Protein AF-A0A7D9ECW0-F1 (afdb_monomer)

Secondary structure (DSSP, 8-state):
----------------------------SS---------SS-HHHHHHHHHHHHHHHHHHHHHHHHHHHHHHHHHHHHHHHHHHHHHHHTSSPPHHHHHHHHHHHHHHHHHHHHHHHHHHHHHHHHHHHHHHHHHHHHHHHHHHHHHHHHHHHHHHHHTTS--TTTHHHHHHHHHH------EEE-TT--EEE--S------TTSPPTTHHHHS--------TTSSSS---------------------------------------------

Organism: Paramuricea clavata (NCBI:txid317549)

Sequence (273 aa):
MATRMCLKRAKLFSNFPLNSVARTFCIAAAEVEKHSQDTGQGKKKKEKDVDKVLAYEQYRENVQNTREIFRAEHEKKQAKERRRVEELNRGSFSPVEQHKKAVEDIRKYNENKEIDRKSKLEERRKRMAIQLEKQKAENDAKQRERNRELVLKVIEESKSFVTMENLEEKIQEVLKTETNYNFALTADRRKIMSREPPTNLGTQGPGPAAYQGAGLKFTTRTKQDSWKMRPEVEDEINEADTNEVVTNKADISESSGSDSESSDDDVEKNSKR

InterPro domains:
  IPR026140 Small ribosomal subunit protein mS26 [PF14943] (55-186)
  IPR026140 Small ribosomal subunit protein mS26 [PTHR21035] (54-197)

Solvent-accessible surface area (backbone atoms only — not comparable to full-atom values): 18256 Å² total; per-residue (Å²): 140,78,90,80,92,86,82,93,84,88,86,84,87,82,86,81,84,89,79,82,85,85,74,86,87,88,83,80,92,69,88,83,93,82,80,85,87,86,87,86,82,63,75,77,60,56,54,63,51,51,55,51,50,53,53,49,51,54,50,51,51,53,54,49,52,52,50,50,52,55,50,53,51,51,51,52,51,51,53,52,50,51,50,52,52,49,60,62,50,73,78,49,72,55,73,68,56,54,49,51,52,51,52,52,52,54,48,52,52,50,54,52,51,50,52,54,50,51,53,54,50,52,52,50,50,52,53,51,51,55,51,50,51,51,52,48,55,51,51,54,50,54,48,52,49,53,50,50,52,52,51,51,51,50,55,60,55,55,72,73,56,85,45,89,88,51,40,69,62,51,53,55,49,54,76,74,47,88,84,76,85,63,64,47,68,47,98,85,69,48,80,46,69,65,87,60,76,85,69,74,62,54,103,84,49,80,54,83,70,54,57,68,72,62,65,77,74,70,71,77,78,54,85,81,62,81,76,76,72,70,75,78,78,74,80,77,73,76,90,73,88,78,79,90,72,86,74,80,85,68,90,75,78,88,72,93,72,87,82,81,77,87,78,91,86,86,80,89,83,81,93,82,133

Mean predicted aligned error: 21.07 Å

pLDDT: mean 73.07, std 22.45, range [38.47, 98.25]

Foldseek 3Di:
DDDDDDDDDDPPDPDDPPDPPPDDDPPDPDDDPDDDDDDDDCPVVVVVVVVVVVVVVVVVVVVVVVVVVVVVVVVVVVVVVVVVVVVVVVPDDDPVVVVVVVVVVVVVVVVVVVVVVVVVVVVVVVVVVVVVVVVVVVVVVVVVVVVVVVVVVVVVVVVVDDDPVCPVVVVVVPVVDPDDPDWDADPVRDTHGDPDDPPPPPPPDDPPVVVVVVDPPPVPPPPVPPPPDPPPPPPPPPDDDDDDPPPPPDDDDDDDDDDDDDDDDDDDDDDDD

Structure (mmCIF, N/CA/C/O backbone):
data_AF-A0A7D9ECW0-F1
#
_entry.id   AF-A0A7D9ECW0-F1
#
loop_
_atom_site.group_PDB
_atom_site.id
_atom_site.type_symbol
_atom_site.label_atom_id
_atom_site.label_alt_id
_atom_site.label_comp_id
_atom_site.label_asym_id
_atom_site.label_entity_id
_atom_site.label_seq_id
_atom_site.pdbx_PDB_ins_code
_atom_site.Cartn_x
_atom_site.Cartn_y
_atom_site.Cartn_z
_atom_site.occupancy
_atom_site.B_iso_or_equiv
_atom_site.auth_seq_id
_atom_site.auth_comp_id
_atom_site.auth_asym_id
_atom_site.auth_atom_id
_atom_site.pdbx_PDB_model_num
ATOM 1 N N . MET A 1 1 ? 9.605 -28.192 -21.595 1.00 39.12 1 MET A N 1
ATOM 2 C CA . MET A 1 1 ? 8.317 -27.871 -22.254 1.00 39.12 1 MET A CA 1
ATOM 3 C C . MET A 1 1 ? 8.372 -26.407 -22.659 1.00 39.12 1 MET A C 1
ATOM 5 O O . MET A 1 1 ? 8.765 -25.620 -21.824 1.00 39.12 1 MET A O 1
ATOM 9 N N . ALA A 1 2 ? 8.059 -25.929 -23.849 1.00 38.47 2 ALA A N 1
ATOM 10 C CA . ALA A 1 2 ? 7.698 -26.509 -25.125 1.00 38.47 2 ALA A CA 1
ATOM 11 C C . ALA A 1 2 ? 7.798 -25.335 -26.127 1.00 38.47 2 ALA A C 1
ATOM 13 O O . ALA A 1 2 ? 7.345 -24.245 -25.798 1.00 38.47 2 ALA A O 1
ATOM 14 N N . THR A 1 3 ? 8.303 -25.594 -27.344 1.00 42.97 3 THR A N 1
ATOM 15 C CA . THR A 1 3 ? 7.981 -24.877 -28.610 1.00 42.97 3 THR A CA 1
ATOM 16 C C . THR A 1 3 ? 8.423 -23.403 -28.766 1.00 42.97 3 THR A C 1
ATOM 18 O O . THR A 1 3 ? 8.430 -22.653 -27.812 1.00 42.97 3 THR A O 1
ATOM 21 N N . ARG A 1 4 ? 8.768 -22.843 -29.936 1.00 45.03 4 ARG A N 1
ATOM 22 C CA . ARG A 1 4 ? 8.880 -23.249 -31.356 1.00 45.03 4 ARG A CA 1
ATOM 23 C C . ARG A 1 4 ? 9.581 -22.062 -32.063 1.00 45.03 4 ARG A C 1
ATOM 25 O O . ARG A 1 4 ? 9.280 -20.918 -31.768 1.00 45.03 4 ARG A O 1
ATOM 32 N N . MET A 1 5 ? 10.614 -22.296 -32.873 1.00 49.00 5 MET A N 1
ATOM 33 C CA . MET A 1 5 ? 10.557 -22.218 -34.348 1.00 49.00 5 MET A CA 1
ATOM 34 C C . MET A 1 5 ? 10.079 -20.872 -34.925 1.00 49.00 5 MET A C 1
ATOM 36 O O . MET A 1 5 ? 8.879 -20.677 -35.036 1.00 49.00 5 MET A O 1
ATOM 40 N N . CYS A 1 6 ? 11.022 -20.029 -35.368 1.00 49.88 6 CYS A N 1
ATOM 41 C CA . CYS A 1 6 ? 10.945 -19.000 -36.432 1.00 49.88 6 CYS A CA 1
ATOM 42 C C . CYS A 1 6 ? 12.330 -18.304 -36.446 1.00 49.88 6 CYS A C 1
ATOM 44 O O . CYS A 1 6 ? 12.794 -17.913 -35.389 1.00 49.88 6 CYS A O 1
ATOM 46 N N . LEU A 1 7 ? 13.129 -18.132 -37.498 1.00 49.00 7 LEU A N 1
ATOM 47 C CA . LEU A 1 7 ? 13.008 -18.316 -38.933 1.00 49.00 7 LEU A CA 1
ATOM 48 C C . LEU A 1 7 ? 14.368 -18.789 -39.482 1.00 49.00 7 LEU A C 1
ATOM 50 O O . LEU A 1 7 ? 15.398 -18.150 -39.283 1.00 49.00 7 LEU A O 1
ATOM 54 N N . LYS A 1 8 ? 14.353 -19.881 -40.249 1.00 48.19 8 LYS A N 1
ATOM 55 C CA . LYS A 1 8 ? 15.397 -20.222 -41.221 1.00 48.19 8 LYS A CA 1
ATOM 56 C C . LYS A 1 8 ? 14.993 -19.600 -42.560 1.00 48.19 8 LYS A C 1
ATOM 58 O O . LYS A 1 8 ? 14.068 -20.116 -43.179 1.00 48.19 8 LYS A O 1
ATOM 63 N N . ARG A 1 9 ? 15.663 -18.539 -43.028 1.00 47.75 9 ARG A N 1
ATOM 64 C CA . ARG A 1 9 ? 15.652 -18.144 -44.456 1.00 47.75 9 ARG A CA 1
ATOM 65 C C . ARG A 1 9 ? 16.726 -17.097 -44.781 1.00 47.75 9 ARG A C 1
ATOM 67 O O . ARG A 1 9 ? 16.442 -15.921 -44.922 1.00 47.75 9 ARG A O 1
ATOM 74 N N . ALA A 1 10 ? 17.967 -17.556 -44.919 1.00 47.22 10 ALA A N 1
ATOM 75 C CA . ALA A 1 10 ? 19.011 -16.873 -45.694 1.00 47.22 10 ALA A CA 1
ATOM 76 C C . ALA A 1 10 ? 20.126 -17.878 -46.042 1.00 47.22 10 ALA A C 1
ATOM 78 O O . ALA A 1 10 ? 21.267 -17.763 -45.613 1.00 47.22 10 ALA A O 1
ATOM 79 N N . LYS A 1 11 ? 19.763 -18.941 -46.766 1.00 53.84 11 LYS A N 1
ATOM 80 C CA . LYS A 1 11 ? 20.697 -19.890 -47.396 1.00 53.84 11 LYS A CA 1
ATOM 81 C C . LYS A 1 11 ? 20.189 -20.202 -48.799 1.00 53.84 11 LYS A C 1
ATOM 83 O O . LYS A 1 11 ? 19.691 -21.290 -49.038 1.00 53.84 11 LYS A O 1
ATOM 88 N N . LEU A 1 12 ? 20.241 -19.218 -49.692 1.00 53.31 12 LEU A N 1
ATOM 89 C CA . LEU A 1 12 ? 19.996 -19.407 -51.126 1.00 53.31 12 LEU A CA 1
ATOM 90 C C . LEU A 1 12 ? 20.772 -18.359 -51.942 1.00 53.31 12 LEU A C 1
ATOM 92 O O . LEU A 1 12 ? 20.157 -17.620 -52.684 1.00 53.31 12 LEU A O 1
ATOM 96 N N . PHE A 1 13 ? 22.098 -18.267 -51.784 1.00 49.03 13 PHE A N 1
ATOM 97 C CA . PHE A 1 13 ? 23.003 -17.674 -52.796 1.00 49.03 13 PHE A CA 1
ATOM 98 C C . PHE A 1 13 ? 24.434 -18.237 -52.677 1.00 49.03 13 PHE A C 1
ATOM 100 O O . PHE A 1 13 ? 25.426 -17.540 -52.853 1.00 49.03 13 PHE A O 1
ATOM 107 N N . SER A 1 14 ? 24.554 -19.530 -52.375 1.00 54.56 14 SER A N 1
ATOM 108 C CA . SER A 1 14 ? 25.784 -20.293 -52.597 1.00 54.56 14 SER A CA 1
ATOM 109 C C . SER A 1 14 ? 25.491 -21.299 -53.704 1.00 54.56 14 SER A C 1
ATOM 111 O O . SER A 1 14 ? 24.547 -22.072 -53.547 1.00 54.56 14 SER A O 1
ATOM 113 N N . ASN A 1 15 ? 26.299 -21.274 -54.770 1.00 54.16 15 ASN A N 1
ATOM 114 C CA . ASN A 1 15 ? 26.346 -22.200 -55.920 1.00 54.16 15 ASN A CA 1
ATOM 115 C C . ASN A 1 15 ? 25.913 -21.606 -57.273 1.00 54.16 15 ASN A C 1
ATOM 117 O O . ASN A 1 15 ? 25.122 -22.204 -57.995 1.00 54.16 15 ASN A O 1
ATOM 121 N N . PHE A 1 16 ? 26.515 -20.481 -57.668 1.00 46.97 16 PHE A N 1
ATOM 122 C CA . PHE A 1 16 ? 26.760 -20.206 -59.089 1.00 46.97 16 PHE A CA 1
ATOM 123 C C . PHE A 1 16 ? 28.255 -20.397 -59.385 1.00 46.97 16 PHE A C 1
ATOM 125 O O . PHE A 1 16 ? 29.044 -19.496 -59.104 1.00 46.97 16 PHE A O 1
ATOM 132 N N . PRO A 1 17 ? 28.685 -21.543 -59.942 1.00 55.00 17 PRO A N 1
ATOM 133 C CA . PRO A 1 17 ? 29.993 -21.641 -60.572 1.00 55.00 17 PRO A CA 1
ATOM 134 C C . PRO A 1 17 ? 29.929 -20.991 -61.964 1.00 55.00 17 PRO A C 1
ATOM 136 O O . PRO A 1 17 ? 29.677 -21.647 -62.972 1.00 55.00 17 PRO A O 1
ATOM 139 N N . LEU A 1 18 ? 30.161 -19.679 -62.030 1.00 53.41 18 LEU A N 1
ATOM 140 C CA . LEU A 1 18 ? 30.568 -19.019 -63.271 1.00 53.41 18 LEU A CA 1
ATOM 141 C C . LEU A 1 18 ? 32.071 -19.241 -63.443 1.00 53.41 18 LEU A C 1
ATOM 143 O O . LEU A 1 18 ? 32.864 -18.475 -62.909 1.00 53.41 18 LEU A O 1
ATOM 147 N N . ASN A 1 19 ? 32.441 -20.341 -64.102 1.00 52.53 19 ASN A N 1
ATOM 148 C CA . ASN A 1 19 ? 33.629 -20.470 -64.960 1.00 52.53 19 ASN A CA 1
ATOM 149 C C . ASN A 1 19 ? 33.709 -21.898 -65.526 1.00 52.53 19 ASN A C 1
ATOM 151 O O . ASN A 1 19 ? 34.632 -22.657 -65.254 1.00 52.53 19 ASN A O 1
ATOM 155 N N . SER A 1 20 ? 32.727 -22.262 -66.353 1.00 47.62 20 SER A N 1
ATOM 156 C CA . SER A 1 20 ? 32.889 -23.317 -67.358 1.00 47.62 20 SER A CA 1
ATOM 157 C C . SER A 1 20 ? 32.704 -22.702 -68.746 1.00 47.62 20 SER A C 1
ATOM 159 O O . SER A 1 20 ? 31.762 -23.015 -69.473 1.00 47.62 20 SER A O 1
ATOM 161 N N . VAL A 1 21 ? 33.600 -21.785 -69.114 1.00 51.31 21 VAL A N 1
ATOM 162 C CA . VAL A 1 21 ? 33.817 -21.423 -70.520 1.00 51.31 21 VAL A CA 1
ATOM 163 C C . VAL A 1 21 ? 35.031 -22.209 -71.003 1.00 51.31 21 VAL A C 1
ATOM 165 O O . VAL A 1 21 ? 36.115 -21.680 -71.199 1.00 51.31 21 VAL A O 1
ATOM 168 N N . ALA A 1 22 ? 34.836 -23.514 -71.159 1.00 51.34 22 ALA A N 1
ATOM 169 C CA . ALA A 1 22 ? 35.608 -24.328 -72.086 1.00 51.34 22 ALA A CA 1
ATOM 170 C C . ALA A 1 22 ? 34.632 -24.744 -73.189 1.00 51.34 22 ALA A C 1
ATOM 172 O O . ALA A 1 22 ? 34.145 -25.871 -73.243 1.00 51.34 22 ALA A O 1
ATOM 173 N N . ARG A 1 23 ? 34.246 -23.771 -74.017 1.00 46.44 23 ARG A N 1
ATOM 174 C CA . ARG A 1 23 ? 33.511 -24.012 -75.254 1.00 46.44 23 ARG A CA 1
ATOM 175 C C . ARG A 1 23 ? 34.303 -23.397 -76.396 1.00 46.44 23 ARG A C 1
ATOM 177 O O . ARG A 1 23 ? 34.452 -22.185 -76.483 1.00 46.44 23 ARG A O 1
ATOM 184 N N . THR A 1 24 ? 34.775 -24.312 -77.239 1.00 48.25 24 THR A N 1
ATOM 185 C CA . THR A 1 24 ? 34.913 -24.165 -78.689 1.00 48.25 24 THR A CA 1
ATOM 186 C C . THR A 1 24 ? 35.940 -23.155 -79.188 1.00 48.25 24 THR A C 1
ATOM 188 O O . THR A 1 24 ? 35.569 -22.063 -79.585 1.00 48.25 24 THR A O 1
ATOM 191 N N . PHE A 1 25 ? 37.197 -23.594 -79.296 1.00 39.78 25 PHE A N 1
ATOM 192 C CA . PHE A 1 25 ? 38.063 -23.289 -80.447 1.00 39.78 25 PHE A CA 1
ATOM 193 C C . PHE A 1 25 ? 39.019 -24.476 -80.688 1.00 39.78 25 PHE A C 1
ATOM 195 O O . PHE A 1 25 ? 40.210 -24.414 -80.416 1.00 39.78 25 PHE A O 1
ATOM 202 N N . CYS A 1 26 ? 38.464 -25.591 -81.174 1.00 42.06 26 CYS A N 1
ATOM 203 C CA . CYS A 1 26 ? 39.214 -26.704 -81.782 1.00 42.06 26 CYS A CA 1
ATOM 204 C C . CYS A 1 26 ? 38.784 -26.917 -83.244 1.00 42.06 26 CYS A C 1
ATOM 206 O O . CYS A 1 26 ? 38.706 -28.043 -83.719 1.00 42.06 26 CYS A O 1
ATOM 208 N N . ILE A 1 27 ? 38.488 -25.836 -83.967 1.00 42.66 27 ILE A N 1
ATOM 209 C CA . ILE A 1 27 ? 38.231 -25.888 -85.409 1.00 42.66 27 ILE A CA 1
ATOM 210 C C . ILE A 1 27 ? 39.233 -24.953 -86.077 1.00 42.66 27 ILE A C 1
ATOM 212 O O . ILE A 1 27 ? 39.106 -23.741 -85.935 1.00 42.66 27 ILE A O 1
ATOM 216 N N . ALA A 1 28 ? 40.228 -25.567 -86.725 1.00 42.44 28 ALA A N 1
ATOM 217 C CA . ALA A 1 28 ? 41.069 -25.083 -87.834 1.00 42.44 28 ALA A CA 1
ATOM 218 C C . ALA A 1 28 ? 42.522 -25.585 -87.685 1.00 42.44 28 ALA A C 1
ATOM 220 O O . ALA A 1 28 ? 43.455 -24.809 -87.509 1.00 42.44 28 ALA A O 1
ATOM 221 N N . ALA A 1 29 ? 42.710 -26.908 -87.730 1.00 42.88 29 ALA A N 1
ATOM 222 C CA . ALA A 1 29 ? 44.010 -27.546 -87.986 1.00 42.88 29 ALA A CA 1
ATOM 223 C C . ALA A 1 29 ? 43.949 -28.486 -89.208 1.00 42.88 29 ALA A C 1
ATOM 225 O O . ALA A 1 29 ? 44.808 -29.340 -89.392 1.00 42.88 29 ALA A O 1
ATOM 226 N N . ALA A 1 30 ? 42.931 -28.341 -90.053 1.00 47.84 30 ALA A N 1
ATOM 227 C CA . ALA A 1 30 ? 42.786 -29.082 -91.296 1.00 47.84 30 ALA A CA 1
ATOM 228 C C . ALA A 1 30 ? 42.230 -28.118 -92.344 1.00 47.84 30 ALA A C 1
ATOM 230 O O . ALA A 1 30 ? 41.334 -27.347 -92.013 1.00 47.84 30 ALA A O 1
ATOM 231 N N . GLU A 1 31 ? 42.774 -28.187 -93.563 1.00 42.06 31 GLU A N 1
ATOM 232 C CA . GLU A 1 31 ? 42.658 -27.200 -94.653 1.00 42.06 31 GLU A CA 1
ATOM 233 C C . GLU A 1 31 ? 43.587 -26.000 -94.376 1.00 42.06 31 GLU A C 1
ATOM 235 O O . GLU A 1 31 ? 43.327 -25.173 -93.518 1.00 42.06 31 GLU A O 1
ATOM 240 N N . VAL A 1 32 ? 44.774 -25.874 -94.973 1.00 45.78 32 VAL A N 1
ATOM 241 C CA . VAL A 1 32 ? 45.008 -25.732 -96.413 1.00 45.78 32 VAL A CA 1
ATOM 242 C C . VAL A 1 32 ? 46.432 -26.216 -96.750 1.00 45.78 32 VAL A C 1
ATOM 244 O O . VAL A 1 32 ? 47.388 -25.446 -96.791 1.00 45.78 32 VAL A O 1
ATOM 247 N N . GLU A 1 33 ? 46.577 -27.509 -97.036 1.00 48.09 33 GLU A N 1
ATOM 248 C CA . GLU A 1 33 ? 47.542 -27.982 -98.031 1.00 48.09 33 GLU A CA 1
ATOM 249 C C . GLU A 1 33 ? 46.829 -27.921 -99.383 1.00 48.09 33 GLU A C 1
ATOM 251 O O . GLU A 1 33 ? 46.018 -28.795 -99.681 1.00 48.09 33 GLU A O 1
ATOM 256 N N . LYS A 1 34 ? 47.059 -26.848 -100.151 1.00 47.28 34 LYS 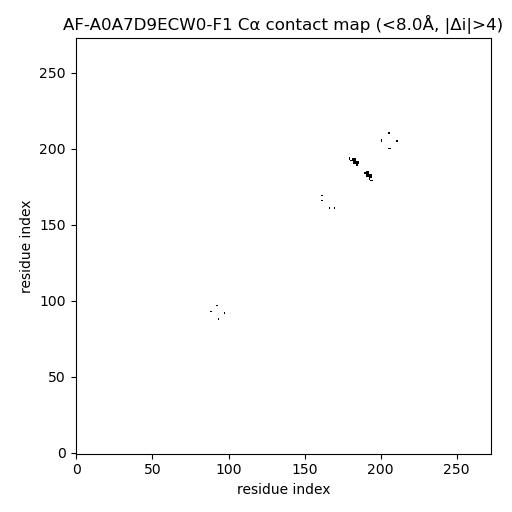A N 1
ATOM 257 C CA . LYS A 1 34 ? 46.931 -26.758 -101.622 1.00 47.28 34 LYS A CA 1
ATOM 258 C C . LYS A 1 34 ? 47.053 -25.297 -102.055 1.00 47.28 34 LYS A C 1
ATOM 260 O O . LYS A 1 34 ? 46.128 -24.516 -101.890 1.00 47.28 34 LYS A O 1
ATOM 265 N N . HIS A 1 35 ? 48.224 -24.968 -102.594 1.00 41.84 35 HIS A N 1
ATOM 266 C CA . HIS A 1 35 ? 48.454 -24.184 -103.815 1.00 41.84 35 HIS A CA 1
ATOM 267 C C . HIS A 1 35 ? 49.798 -23.464 -103.743 1.00 41.84 35 HIS A C 1
ATOM 269 O O . HIS A 1 35 ? 49.927 -22.292 -103.399 1.00 41.84 35 HIS A O 1
ATOM 275 N N . SER A 1 36 ? 50.822 -24.228 -104.116 1.00 46.12 36 SER A N 1
ATOM 276 C CA . SER A 1 36 ? 51.974 -23.705 -104.829 1.00 46.12 36 SER A CA 1
ATOM 277 C C . SER A 1 36 ? 51.528 -23.037 -106.132 1.00 46.12 36 SER A C 1
ATOM 279 O O . SER A 1 36 ? 50.636 -23.557 -106.801 1.00 46.12 36 SER A O 1
ATOM 281 N N . GLN A 1 37 ? 52.285 -22.010 -106.521 1.00 47.09 37 GLN A N 1
ATOM 282 C CA . GLN A 1 37 ? 52.290 -21.313 -107.813 1.00 47.09 37 GLN A CA 1
ATOM 283 C C . GLN A 1 37 ? 51.308 -20.143 -107.936 1.00 47.09 37 GLN A C 1
ATOM 285 O O . GLN A 1 37 ? 50.232 -20.275 -108.499 1.00 47.09 37 GLN A O 1
ATOM 290 N N . ASP A 1 38 ? 51.755 -18.963 -107.495 1.00 45.22 38 ASP A N 1
ATOM 291 C CA . ASP A 1 38 ? 51.612 -17.777 -108.343 1.00 45.22 38 ASP A CA 1
ATOM 292 C C . ASP A 1 38 ? 52.718 -16.750 -108.038 1.00 45.22 38 ASP A C 1
ATOM 294 O O . ASP A 1 38 ? 52.777 -16.106 -106.985 1.00 45.22 38 ASP A O 1
ATOM 298 N N . THR A 1 39 ? 53.679 -16.664 -108.950 1.00 47.22 39 THR A N 1
ATOM 299 C CA . THR A 1 39 ? 54.789 -15.713 -108.938 1.00 47.22 39 THR A CA 1
ATOM 300 C C . THR A 1 39 ? 54.385 -14.476 -109.730 1.00 47.22 39 THR A C 1
ATOM 302 O O . THR A 1 39 ? 54.100 -14.596 -110.915 1.00 47.22 39 THR A O 1
ATOM 305 N N . GLY A 1 40 ? 54.457 -13.275 -109.138 1.00 51.50 40 GLY A N 1
ATOM 306 C CA . GLY A 1 40 ? 54.640 -12.085 -109.981 1.00 51.50 40 GLY A CA 1
ATOM 307 C C . GLY A 1 40 ? 54.297 -10.700 -109.438 1.00 51.50 40 GLY A C 1
ATOM 308 O O . GLY A 1 40 ? 54.921 -9.751 -109.897 1.00 51.50 40 GLY A O 1
ATOM 309 N N . GLN A 1 41 ? 53.358 -10.516 -108.495 1.00 48.53 41 GLN A N 1
ATOM 310 C CA . GLN A 1 41 ? 52.872 -9.152 -108.159 1.00 48.53 41 GLN A CA 1
ATOM 311 C C . GLN A 1 41 ? 52.528 -8.895 -106.668 1.00 48.53 41 GLN A C 1
ATOM 313 O O . GLN A 1 41 ? 51.640 -8.110 -106.342 1.00 48.53 41 GLN A O 1
ATOM 318 N N . GLY A 1 42 ? 53.232 -9.530 -105.721 1.00 45.62 42 GLY A N 1
ATOM 319 C CA . GLY A 1 42 ? 52.881 -9.496 -104.284 1.00 45.62 42 GLY A CA 1
ATOM 320 C C . GLY A 1 42 ? 53.618 -8.490 -103.384 1.00 45.62 42 GLY A C 1
ATOM 321 O O . GLY A 1 42 ? 53.283 -8.387 -102.205 1.00 45.62 42 GLY A O 1
ATOM 322 N N . LYS A 1 43 ? 54.624 -7.753 -103.878 1.00 49.31 43 LYS A N 1
ATOM 323 C CA . LYS A 1 43 ? 55.501 -6.946 -102.999 1.00 49.31 43 LYS A CA 1
ATOM 324 C C . LYS A 1 43 ? 54.816 -5.700 -102.408 1.00 49.31 43 LYS A C 1
ATOM 326 O O . LYS A 1 43 ? 55.053 -5.393 -101.251 1.00 49.31 43 LYS A O 1
ATOM 331 N N . LYS A 1 44 ? 53.886 -5.056 -103.131 1.00 51.59 44 LYS A N 1
ATOM 332 C CA . LYS A 1 44 ? 53.176 -3.844 -102.656 1.00 51.59 44 LYS A CA 1
ATOM 333 C C . LYS A 1 44 ? 51.968 -4.107 -101.735 1.00 51.59 44 LYS A C 1
ATOM 335 O O . LYS A 1 44 ? 51.456 -3.166 -101.138 1.00 51.59 44 LYS A O 1
ATOM 340 N N . LYS A 1 45 ? 51.468 -5.351 -101.637 1.00 53.56 45 LYS A N 1
ATOM 341 C CA . LYS A 1 45 ? 50.351 -5.706 -100.730 1.00 53.56 45 LYS A CA 1
ATOM 342 C C . LYS A 1 45 ? 50.836 -6.062 -99.319 1.00 53.56 45 LYS A C 1
ATOM 344 O O . LYS A 1 45 ? 50.204 -5.642 -98.364 1.00 53.56 45 LYS A O 1
ATOM 349 N N . LYS A 1 46 ? 51.984 -6.740 -99.192 1.00 55.19 46 LYS A N 1
ATOM 350 C CA . LYS A 1 46 ? 52.558 -7.134 -97.891 1.00 55.19 46 LYS A CA 1
ATOM 351 C C . LYS A 1 46 ? 53.016 -5.940 -97.043 1.00 55.19 46 LYS A C 1
ATOM 353 O O . LYS A 1 46 ? 52.874 -5.982 -95.832 1.00 55.19 46 LYS A O 1
ATOM 358 N N . GLU A 1 47 ? 53.502 -4.869 -97.669 1.00 58.66 47 GLU A N 1
ATOM 359 C CA . GLU A 1 47 ? 53.936 -3.642 -96.978 1.00 58.66 47 GLU A CA 1
ATOM 360 C C . GLU A 1 47 ? 52.758 -2.911 -96.300 1.00 58.66 47 GLU A C 1
ATOM 362 O O . GLU A 1 47 ? 52.840 -2.561 -95.128 1.00 58.66 47 GLU A O 1
ATOM 367 N N . LYS A 1 48 ? 51.595 -2.831 -96.969 1.00 60.03 48 LYS A N 1
ATOM 368 C CA . LYS A 1 48 ? 50.362 -2.244 -96.401 1.00 60.03 48 LYS A CA 1
ATOM 369 C C . LYS A 1 48 ? 49.776 -3.028 -95.224 1.00 60.03 48 LYS A C 1
ATOM 371 O O . LYS A 1 48 ? 48.979 -2.476 -94.468 1.00 60.03 48 LYS A O 1
ATOM 376 N N . ASP A 1 49 ? 50.100 -4.312 -95.101 1.00 69.50 49 ASP A N 1
ATOM 377 C CA . ASP A 1 49 ? 49.657 -5.135 -93.976 1.00 69.50 49 ASP A CA 1
ATOM 378 C C . ASP A 1 49 ? 50.606 -4.997 -92.774 1.00 69.50 49 ASP A C 1
ATOM 380 O O . ASP A 1 49 ? 50.138 -5.034 -91.639 1.00 69.50 49 ASP A O 1
ATOM 384 N N . VAL A 1 50 ? 51.897 -4.723 -93.001 1.00 74.38 50 VAL A N 1
ATOM 385 C CA . VAL A 1 50 ? 52.862 -4.397 -91.934 1.00 74.38 50 VAL A CA 1
ATOM 386 C C . VAL A 1 50 ? 52.511 -3.065 -91.264 1.00 74.38 50 VAL A C 1
ATOM 388 O O . VAL A 1 50 ? 52.463 -3.002 -90.038 1.00 74.38 50 VAL A O 1
ATOM 391 N N . ASP A 1 51 ? 52.154 -2.037 -92.039 1.00 81.44 51 ASP A N 1
ATOM 392 C CA . ASP A 1 51 ? 51.739 -0.735 -91.490 1.00 81.44 51 ASP A CA 1
ATOM 393 C C . ASP A 1 51 ? 50.492 -0.840 -90.596 1.00 81.44 51 ASP A C 1
ATOM 395 O O . ASP A 1 51 ? 50.385 -0.168 -89.570 1.00 81.44 51 ASP A O 1
ATOM 399 N N . LYS A 1 52 ? 49.545 -1.720 -90.947 1.00 85.31 52 LYS A N 1
ATOM 400 C CA . LYS A 1 52 ? 48.349 -1.979 -90.128 1.00 85.31 52 LYS A CA 1
ATOM 401 C C . LYS A 1 52 ? 48.684 -2.701 -88.827 1.00 85.31 52 LYS A C 1
ATOM 403 O O . LYS A 1 52 ? 48.058 -2.412 -87.810 1.00 85.31 52 LYS A O 1
ATOM 408 N N . VAL A 1 53 ? 49.635 -3.635 -88.857 1.00 87.31 53 VAL A N 1
ATOM 409 C CA . VAL A 1 53 ? 50.099 -4.345 -87.656 1.00 87.31 53 VAL A CA 1
ATOM 410 C C . VAL A 1 53 ? 50.801 -3.369 -86.714 1.00 87.31 53 VAL A C 1
ATOM 412 O O . VAL A 1 53 ? 50.433 -3.309 -85.544 1.00 87.31 53 VAL A O 1
ATOM 415 N N . LEU A 1 54 ? 51.699 -2.526 -87.233 1.00 88.75 54 LEU A N 1
ATOM 416 C CA . LEU A 1 54 ? 52.370 -1.483 -86.449 1.00 88.75 54 LEU A CA 1
ATOM 417 C C . LEU A 1 54 ? 51.370 -0.481 -85.850 1.00 88.75 54 LEU A C 1
ATOM 419 O O . LEU A 1 54 ? 51.455 -0.148 -84.669 1.00 88.75 54 LEU A O 1
ATOM 423 N N . ALA A 1 55 ? 50.373 -0.041 -86.625 1.00 89.75 55 ALA A N 1
ATOM 424 C CA . ALA A 1 55 ? 49.314 0.834 -86.121 1.00 89.75 55 ALA A CA 1
ATOM 425 C C . ALA A 1 55 ? 48.469 0.163 -85.018 1.00 89.75 55 ALA A C 1
ATOM 427 O O . ALA A 1 55 ? 48.043 0.824 -84.068 1.00 89.75 55 ALA A O 1
ATOM 428 N N . TYR A 1 56 ? 48.234 -1.149 -85.114 1.00 93.19 56 TYR A N 1
ATOM 429 C CA . TYR A 1 56 ? 47.507 -1.909 -84.097 1.00 93.19 56 TYR A CA 1
ATOM 430 C C . TYR A 1 56 ? 48.324 -2.101 -82.813 1.00 93.19 56 TYR A C 1
ATOM 432 O O . TYR A 1 56 ? 47.767 -2.010 -81.719 1.00 93.19 56 TYR A O 1
ATOM 440 N N . GLU A 1 57 ? 49.634 -2.325 -82.925 1.00 92.62 57 GLU A N 1
ATOM 441 C CA . GLU A 1 57 ? 50.547 -2.392 -81.779 1.00 92.62 57 GLU A CA 1
ATOM 442 C C . GLU A 1 57 ? 50.582 -1.058 -81.029 1.00 92.62 57 GLU A C 1
ATOM 444 O O . GLU A 1 57 ? 50.320 -1.032 -79.827 1.00 92.62 57 GLU A O 1
ATOM 449 N N . GLN A 1 58 ? 50.744 0.057 -81.747 1.00 93.81 58 GLN A N 1
ATOM 450 C CA . GLN A 1 58 ? 50.680 1.403 -81.166 1.00 93.81 58 GLN A CA 1
ATOM 451 C C . GLN A 1 58 ? 49.328 1.683 -80.498 1.00 93.81 58 GLN A C 1
ATOM 453 O O . GLN A 1 58 ? 49.261 2.228 -79.395 1.00 93.81 58 GLN A O 1
ATOM 458 N N . TYR A 1 59 ? 48.223 1.295 -81.140 1.00 95.19 59 TYR A N 1
ATOM 459 C CA . TYR A 1 59 ? 46.894 1.419 -80.546 1.00 95.19 59 TYR A CA 1
ATOM 460 C C . TYR A 1 59 ? 46.774 0.599 -79.255 1.00 95.19 59 TYR A C 1
ATOM 462 O O . TYR A 1 59 ? 46.276 1.099 -78.245 1.00 95.19 59 TYR A O 1
ATOM 470 N N . ARG A 1 60 ? 47.255 -0.648 -79.261 1.00 95.75 60 ARG A N 1
ATOM 471 C CA . ARG A 1 60 ? 47.227 -1.535 -78.096 1.00 95.75 60 ARG A CA 1
ATOM 472 C C . ARG A 1 60 ? 48.042 -0.968 -76.936 1.00 95.75 60 ARG A C 1
ATOM 474 O O . ARG A 1 60 ? 47.549 -0.990 -75.810 1.00 95.75 60 ARG A O 1
ATOM 481 N N . GLU A 1 61 ? 49.235 -0.448 -77.202 1.00 96.00 61 GLU A N 1
ATOM 482 C CA . GLU A 1 61 ? 50.073 0.220 -76.200 1.00 96.00 61 GLU A CA 1
ATOM 483 C C . GLU A 1 61 ? 49.361 1.442 -75.610 1.00 96.00 61 GLU A C 1
ATOM 485 O O . GLU A 1 61 ? 49.253 1.571 -74.393 1.00 96.00 61 GLU A O 1
ATOM 490 N N . ASN A 1 62 ? 48.753 2.286 -76.449 1.00 96.94 62 ASN A N 1
ATOM 491 C CA . ASN A 1 62 ? 47.980 3.443 -75.987 1.00 96.94 62 ASN A CA 1
ATOM 492 C C . ASN A 1 62 ? 46.777 3.041 -75.113 1.00 96.94 62 ASN A C 1
ATOM 494 O O . ASN A 1 62 ? 46.493 3.676 -74.092 1.00 96.94 62 ASN A O 1
ATOM 498 N N . VAL A 1 63 ? 46.073 1.962 -75.466 1.00 97.00 63 VAL A N 1
ATOM 499 C CA . VAL A 1 63 ? 44.969 1.420 -74.654 1.00 97.00 63 VAL A CA 1
ATOM 500 C C . VAL A 1 63 ? 45.476 0.842 -73.327 1.00 97.00 63 VAL A C 1
ATOM 502 O O . VAL A 1 63 ? 44.819 0.987 -72.295 1.00 97.00 63 VAL A O 1
ATOM 505 N N . GLN A 1 64 ? 46.647 0.204 -73.312 1.00 95.62 64 GLN A N 1
ATOM 506 C CA . GLN A 1 64 ? 47.262 -0.284 -72.076 1.00 95.62 64 GLN A CA 1
ATOM 507 C C . GLN A 1 64 ? 47.680 0.875 -71.165 1.00 95.62 64 GLN A C 1
ATOM 509 O O . GLN A 1 64 ? 47.283 0.890 -70.000 1.00 95.62 64 GLN A O 1
ATOM 514 N N . ASN A 1 65 ? 48.345 1.893 -71.712 1.00 97.12 65 ASN A N 1
ATOM 515 C CA . ASN A 1 65 ? 48.758 3.091 -70.980 1.00 97.12 65 ASN A CA 1
ATOM 516 C C . ASN A 1 65 ? 47.557 3.829 -70.371 1.00 97.12 65 ASN A C 1
ATOM 518 O O . ASN A 1 65 ? 47.551 4.166 -69.188 1.00 97.12 65 ASN A O 1
ATOM 522 N N . THR A 1 66 ? 46.488 4.033 -71.146 1.00 96.25 66 THR A N 1
ATOM 523 C CA . THR A 1 66 ? 45.257 4.658 -70.627 1.00 96.25 66 THR A CA 1
ATOM 524 C C . THR A 1 66 ? 44.607 3.819 -69.527 1.00 96.25 66 THR A C 1
ATOM 526 O O . THR A 1 66 ? 44.169 4.363 -68.513 1.00 96.25 66 THR A O 1
ATOM 529 N N . ARG A 1 67 ? 44.599 2.487 -69.655 1.00 96.50 67 ARG A N 1
ATOM 530 C CA . ARG A 1 67 ? 44.106 1.588 -68.602 1.00 96.50 67 ARG A CA 1
ATOM 531 C C . ARG A 1 67 ? 44.929 1.692 -67.318 1.00 96.50 67 ARG A C 1
ATOM 533 O O . ARG A 1 67 ? 44.352 1.636 -66.232 1.00 96.50 67 ARG A O 1
ATOM 540 N N . GLU A 1 68 ? 46.246 1.821 -67.421 1.00 96.81 68 GLU A N 1
ATOM 541 C CA . GLU A 1 68 ? 47.131 2.013 -66.268 1.00 96.81 68 GLU A CA 1
ATOM 542 C C . GLU A 1 68 ? 46.873 3.349 -65.570 1.00 96.81 68 GLU A C 1
ATOM 544 O O . GLU A 1 68 ? 46.764 3.376 -64.343 1.00 96.81 68 GLU A O 1
ATOM 549 N N . ILE A 1 69 ? 46.649 4.423 -66.335 1.00 97.56 69 ILE A N 1
ATOM 550 C CA . ILE A 1 69 ? 46.246 5.729 -65.794 1.00 97.56 69 ILE A CA 1
ATOM 551 C C . ILE A 1 69 ? 44.948 5.597 -64.985 1.00 97.56 69 ILE A C 1
ATOM 553 O O . ILE A 1 69 ? 44.915 5.985 -63.817 1.00 97.56 69 ILE A O 1
ATOM 557 N N . PHE A 1 70 ? 43.904 4.974 -65.542 1.00 97.94 70 PHE A N 1
ATOM 558 C CA . PHE A 1 70 ? 42.633 4.794 -64.828 1.00 97.94 70 PHE A CA 1
ATOM 559 C C . PHE A 1 70 ? 42.756 3.906 -63.583 1.00 97.94 70 PHE A C 1
ATOM 561 O O . PHE A 1 70 ? 42.097 4.160 -62.571 1.00 97.94 70 PHE A O 1
ATOM 568 N N . ARG A 1 71 ? 43.607 2.871 -63.620 1.00 97.31 71 ARG A N 1
ATOM 569 C CA . ARG A 1 71 ? 43.899 2.042 -62.437 1.00 97.31 71 ARG A CA 1
ATOM 570 C C . ARG A 1 71 ? 44.558 2.869 -61.337 1.00 97.31 71 ARG A C 1
ATOM 572 O O . ARG A 1 71 ? 44.083 2.845 -60.203 1.00 97.31 71 ARG A O 1
ATOM 579 N N . ALA A 1 72 ? 45.579 3.649 -61.683 1.00 96.44 72 ALA A N 1
ATOM 580 C CA . ALA A 1 72 ? 46.272 4.517 -60.738 1.00 96.44 72 ALA A CA 1
ATOM 581 C C . ALA A 1 72 ? 45.343 5.598 -60.157 1.00 96.44 72 ALA A C 1
ATOM 583 O O . ALA A 1 72 ? 45.412 5.909 -58.967 1.00 96.44 72 ALA A O 1
ATOM 584 N N . GLU A 1 73 ? 44.442 6.168 -60.960 1.00 96.56 73 GLU A N 1
ATOM 585 C CA . GLU A 1 73 ? 43.424 7.111 -60.482 1.00 96.56 73 GLU A CA 1
ATOM 586 C C . GLU A 1 73 ? 42.439 6.465 -59.504 1.00 96.56 73 GLU A C 1
ATOM 588 O O . GLU A 1 73 ? 42.134 7.043 -58.456 1.00 96.56 73 GLU A O 1
ATOM 593 N N . HIS A 1 74 ? 41.967 5.257 -59.811 1.00 96.44 74 HIS A N 1
ATOM 594 C CA . HIS A 1 74 ? 41.067 4.512 -58.940 1.00 96.44 74 HIS A CA 1
ATOM 595 C C . HIS A 1 74 ? 41.729 4.170 -57.597 1.00 96.44 74 HIS A C 1
ATOM 597 O O . HIS A 1 74 ? 41.131 4.384 -56.541 1.00 96.44 74 HIS A O 1
ATOM 603 N N . GLU A 1 75 ? 42.984 3.723 -57.613 1.00 96.12 75 GLU A N 1
ATOM 604 C CA . GLU A 1 75 ? 43.762 3.461 -56.398 1.00 96.12 75 GLU A CA 1
ATOM 605 C C . GLU A 1 75 ? 43.989 4.734 -55.579 1.00 96.12 75 GLU A C 1
ATOM 607 O O . GLU A 1 75 ? 43.761 4.739 -54.367 1.00 96.12 75 GLU A O 1
ATOM 612 N N . LYS A 1 76 ? 44.339 5.854 -56.227 1.00 95.94 76 LYS A N 1
ATOM 613 C CA . LYS A 1 76 ? 44.443 7.163 -55.561 1.00 95.94 76 LYS A CA 1
ATOM 614 C C . LYS A 1 76 ? 43.120 7.579 -54.922 1.00 95.94 76 LYS A C 1
ATOM 616 O O . LYS A 1 76 ? 43.126 8.118 -53.815 1.00 95.94 76 LYS A O 1
ATOM 621 N N . LYS A 1 77 ? 41.988 7.335 -55.587 1.00 95.31 77 LYS A N 1
ATOM 622 C CA . LYS A 1 77 ? 40.656 7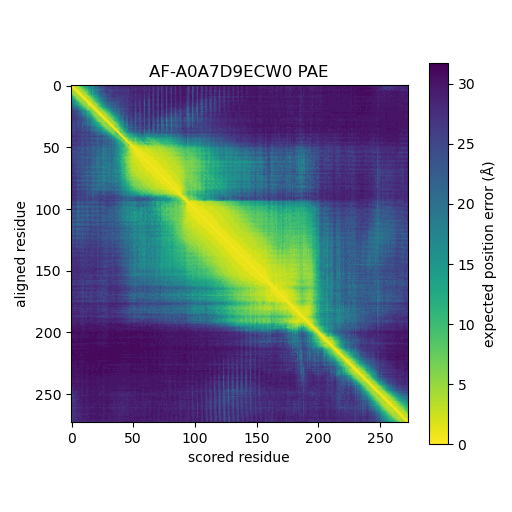.635 -55.046 1.00 95.31 77 LYS A CA 1
ATOM 623 C C . LYS A 1 77 ? 40.343 6.772 -53.823 1.00 95.31 77 LYS A C 1
ATOM 625 O O . LYS A 1 77 ? 39.907 7.313 -52.811 1.00 95.31 77 LYS A O 1
ATOM 630 N N . GLN A 1 78 ? 40.632 5.472 -53.869 1.00 93.69 78 GLN A N 1
ATOM 631 C CA . GLN A 1 78 ? 40.466 4.591 -52.710 1.00 93.69 78 GLN A CA 1
ATOM 632 C C . GLN A 1 78 ? 41.382 4.976 -51.545 1.00 93.69 78 GLN A C 1
ATOM 634 O O . GLN A 1 78 ? 40.941 4.984 -50.399 1.00 93.69 78 GLN A O 1
ATOM 639 N N . ALA A 1 79 ? 42.639 5.332 -51.818 1.00 93.25 79 ALA A N 1
ATOM 640 C CA . ALA A 1 79 ? 43.578 5.767 -50.789 1.00 93.25 79 ALA A CA 1
ATOM 641 C C . ALA A 1 79 ? 43.127 7.073 -50.115 1.00 93.25 79 ALA A C 1
ATOM 643 O O . ALA A 1 79 ? 43.218 7.193 -48.894 1.00 93.25 79 ALA A O 1
ATOM 644 N N . LYS A 1 80 ? 42.597 8.035 -50.886 1.00 92.56 80 LYS A N 1
ATOM 645 C CA . LYS A 1 80 ? 41.995 9.262 -50.337 1.00 92.56 80 LYS A CA 1
ATOM 646 C C . LYS A 1 80 ? 40.787 8.959 -49.453 1.00 92.56 80 LYS A C 1
ATOM 648 O O . LYS A 1 80 ? 40.687 9.524 -48.370 1.00 92.56 80 LYS A O 1
ATOM 653 N N . GLU A 1 81 ? 39.912 8.052 -49.882 1.00 89.56 81 GLU A N 1
ATOM 654 C CA . GLU A 1 81 ? 38.733 7.674 -49.097 1.00 89.56 81 GLU A CA 1
ATOM 655 C C . GLU A 1 81 ? 39.123 6.979 -47.786 1.00 89.56 81 GLU A C 1
ATOM 657 O O . GLU A 1 81 ? 38.609 7.324 -46.726 1.00 89.56 81 GLU A O 1
ATOM 662 N N . ARG A 1 82 ? 40.107 6.071 -47.825 1.00 88.19 82 ARG A N 1
ATOM 663 C CA . ARG A 1 82 ? 40.647 5.430 -46.615 1.00 88.19 82 ARG A CA 1
ATOM 664 C C . ARG A 1 82 ? 41.228 6.450 -45.639 1.00 88.19 82 ARG A C 1
ATOM 666 O O . ARG A 1 82 ? 40.886 6.405 -44.463 1.00 88.19 82 ARG A O 1
ATOM 673 N N . ARG A 1 83 ? 42.020 7.413 -46.124 1.00 86.69 83 ARG A N 1
ATOM 674 C CA . ARG A 1 83 ? 42.556 8.499 -45.283 1.00 86.69 83 ARG A CA 1
ATOM 675 C C . ARG A 1 83 ? 41.450 9.344 -44.658 1.00 86.69 83 ARG A C 1
ATOM 677 O O . ARG A 1 83 ? 41.530 9.646 -43.477 1.00 86.69 83 ARG A O 1
ATOM 684 N N . ARG A 1 84 ? 40.393 9.667 -45.410 1.00 85.38 84 ARG A N 1
ATOM 685 C CA . ARG A 1 84 ? 39.238 10.414 -44.889 1.00 85.38 84 ARG A CA 1
ATOM 686 C C . ARG A 1 84 ? 38.529 9.657 -43.763 1.00 85.38 84 ARG A C 1
ATOM 688 O O . ARG A 1 84 ? 38.170 10.257 -42.755 1.00 85.38 84 ARG A O 1
ATOM 695 N N . VAL A 1 85 ? 38.344 8.346 -43.919 1.00 83.75 85 VAL A N 1
ATOM 696 C CA . VAL A 1 85 ? 37.746 7.485 -42.885 1.00 83.75 85 VAL A CA 1
ATOM 697 C C . VAL A 1 85 ? 38.654 7.382 -41.656 1.00 83.75 85 VAL A C 1
ATOM 699 O O . VAL A 1 85 ? 38.175 7.474 -40.530 1.00 83.75 85 VAL A O 1
ATOM 702 N N . GLU A 1 86 ? 39.964 7.233 -41.849 1.00 82.62 86 GLU A N 1
ATOM 703 C CA . GLU A 1 86 ? 40.942 7.203 -40.756 1.00 82.62 86 GLU A CA 1
ATOM 704 C C . GLU A 1 86 ? 41.008 8.535 -39.998 1.00 82.62 86 GLU A C 1
ATOM 706 O O . GLU A 1 86 ? 41.059 8.529 -38.771 1.00 82.62 86 GLU A O 1
ATOM 711 N N . GLU A 1 87 ? 40.957 9.673 -40.696 1.00 81.75 87 GLU A N 1
ATOM 712 C CA . GLU A 1 87 ? 40.915 11.012 -40.093 1.00 81.75 87 GLU A CA 1
ATOM 713 C C . GLU A 1 87 ? 39.641 11.232 -39.271 1.00 81.75 87 GLU A C 1
ATOM 715 O O . GLU A 1 87 ? 39.724 11.741 -38.154 1.00 81.75 87 GLU A O 1
ATOM 720 N N . LEU A 1 88 ? 38.484 10.783 -39.770 1.00 75.12 88 LEU A N 1
ATOM 721 C CA . LEU A 1 88 ? 37.226 10.802 -39.015 1.00 75.12 88 LEU A CA 1
ATOM 722 C C . LEU A 1 88 ? 37.300 9.918 -37.760 1.00 75.12 88 LEU A C 1
ATOM 724 O O . LEU A 1 88 ? 36.808 10.307 -36.702 1.00 75.12 88 LEU A O 1
ATOM 728 N N . ASN A 1 89 ? 37.968 8.768 -37.855 1.00 73.06 89 ASN A N 1
ATOM 729 C CA . ASN A 1 89 ? 38.127 7.837 -36.739 1.00 73.06 89 ASN A CA 1
ATOM 730 C C . ASN A 1 89 ? 39.218 8.248 -35.734 1.00 73.06 89 ASN A C 1
ATOM 732 O O . ASN A 1 89 ? 39.256 7.710 -34.631 1.00 73.06 89 ASN A O 1
ATOM 736 N N . ARG A 1 90 ? 40.104 9.193 -36.076 1.00 72.56 90 ARG A N 1
ATOM 737 C CA . ARG A 1 90 ? 41.263 9.579 -35.245 1.00 72.56 90 ARG A CA 1
ATOM 738 C C . ARG A 1 90 ? 40.890 10.347 -33.972 1.00 72.56 90 ARG A C 1
ATOM 740 O O . ARG A 1 90 ? 41.721 10.455 -33.077 1.00 72.56 90 ARG A O 1
ATOM 747 N N . GLY A 1 91 ? 39.667 10.879 -33.894 1.00 66.69 91 GLY A N 1
ATOM 748 C CA . GLY A 1 91 ? 39.152 11.631 -32.739 1.00 66.69 91 GLY A CA 1
ATOM 749 C C . GLY A 1 91 ? 37.887 11.049 -32.101 1.00 66.69 91 GLY A C 1
ATOM 750 O O . GLY A 1 91 ? 37.465 11.521 -31.047 1.00 66.69 91 GLY A O 1
ATOM 751 N N . SER A 1 92 ? 37.271 10.033 -32.708 1.00 65.81 92 SER A N 1
ATOM 752 C CA . SER A 1 92 ? 36.125 9.338 -32.126 1.00 65.81 92 SER A CA 1
ATOM 753 C C . SER A 1 92 ? 36.613 8.157 -31.294 1.00 65.81 92 SER A C 1
ATOM 755 O O . SER A 1 92 ? 37.285 7.274 -31.826 1.00 65.81 92 SER A O 1
ATOM 757 N N . PHE A 1 93 ? 36.237 8.099 -30.013 1.00 65.06 93 PHE A N 1
ATOM 758 C CA . PHE A 1 93 ? 36.359 6.871 -29.222 1.00 65.06 93 PHE A CA 1
ATOM 759 C C . PHE A 1 93 ? 35.815 5.693 -30.026 1.00 65.06 93 PHE A C 1
ATOM 761 O O . PHE A 1 93 ? 34.759 5.831 -30.658 1.00 65.06 93 PHE A O 1
ATOM 768 N N . SER A 1 94 ? 36.505 4.551 -29.978 1.00 81.25 94 SER A N 1
ATOM 769 C CA . SER A 1 94 ? 36.003 3.329 -30.604 1.00 81.25 94 SER A CA 1
ATOM 770 C C . SER A 1 94 ? 34.553 3.113 -30.148 1.00 81.25 94 SER A C 1
ATOM 772 O O . SER A 1 94 ? 34.279 3.263 -28.953 1.00 81.25 94 SER A O 1
ATOM 774 N N . PRO A 1 95 ? 33.605 2.765 -31.038 1.00 82.81 95 PRO A N 1
ATOM 775 C CA . PRO A 1 95 ? 32.212 2.522 -30.652 1.00 82.81 95 PRO A CA 1
ATOM 776 C C . PRO A 1 95 ? 32.071 1.574 -29.447 1.00 82.81 95 PRO A C 1
ATOM 778 O O . PRO A 1 95 ? 31.155 1.702 -28.638 1.00 82.81 95 PRO A O 1
ATOM 781 N N . VAL A 1 96 ? 33.035 0.664 -29.282 1.00 86.00 96 VAL A N 1
ATOM 782 C CA . VAL A 1 96 ? 33.133 -0.261 -28.147 1.00 86.00 96 VAL A CA 1
ATOM 783 C C . VAL A 1 96 ? 33.442 0.456 -26.827 1.00 86.00 96 VAL A C 1
ATOM 785 O O . VAL A 1 96 ? 32.876 0.109 -25.796 1.00 86.00 96 VAL A O 1
ATOM 788 N N . GLU A 1 97 ? 34.327 1.449 -26.827 1.00 88.38 97 GLU A N 1
ATOM 789 C CA . GLU A 1 97 ? 34.699 2.211 -25.627 1.00 88.38 97 GLU A CA 1
ATOM 790 C C . GLU A 1 97 ? 33.568 3.133 -25.173 1.00 88.38 97 GLU A C 1
ATOM 792 O O . GLU A 1 97 ? 33.267 3.197 -23.982 1.00 88.38 97 GLU A O 1
ATOM 797 N N . GLN A 1 98 ? 32.885 3.779 -26.122 1.00 87.12 98 GLN A N 1
ATOM 798 C CA . GLN A 1 98 ? 31.694 4.582 -25.826 1.00 87.12 98 GLN A CA 1
ATOM 799 C C . GLN A 1 98 ? 30.596 3.720 -25.203 1.00 87.12 98 GLN A C 1
ATOM 801 O O . GLN A 1 98 ? 29.982 4.109 -24.210 1.00 87.12 98 GLN A O 1
ATOM 806 N N . HIS A 1 99 ? 30.392 2.517 -25.746 1.00 90.25 99 HIS A N 1
ATOM 807 C CA . HIS A 1 99 ? 29.436 1.566 -25.200 1.00 90.25 99 HIS A CA 1
ATOM 808 C C . HIS A 1 99 ? 29.812 1.117 -23.781 1.00 90.25 99 HIS A C 1
ATOM 810 O O . HIS A 1 99 ? 28.954 1.124 -22.902 1.00 90.25 99 HIS A O 1
ATOM 816 N N . LYS A 1 100 ? 31.088 0.796 -23.523 1.00 95.25 100 LYS A N 1
ATOM 817 C CA . LYS A 1 100 ? 31.567 0.437 -22.175 1.00 95.25 100 LYS A CA 1
ATOM 818 C C . LYS A 1 100 ? 31.297 1.546 -21.162 1.00 95.25 100 LYS A C 1
ATOM 820 O O . LYS A 1 100 ? 30.714 1.275 -20.117 1.00 95.25 100 LYS A O 1
ATOM 825 N N . LYS A 1 101 ? 31.642 2.790 -21.503 1.00 95.06 101 LYS A N 1
ATOM 826 C CA . LYS A 1 101 ? 31.389 3.947 -20.637 1.00 95.06 101 LYS A CA 1
ATOM 827 C C . LYS A 1 101 ? 29.895 4.128 -20.355 1.00 95.06 101 LYS A C 1
ATOM 829 O O . LYS A 1 101 ? 29.507 4.288 -19.205 1.00 95.06 101 LYS A O 1
ATOM 834 N N . ALA A 1 102 ? 29.050 4.016 -21.381 1.00 95.06 102 ALA A N 1
ATOM 835 C CA . ALA A 1 102 ? 27.601 4.101 -21.212 1.00 95.06 102 ALA A CA 1
ATOM 836 C C . ALA A 1 102 ? 27.055 3.000 -20.285 1.00 95.06 102 ALA A C 1
ATOM 838 O O . ALA A 1 102 ? 26.208 3.272 -19.438 1.00 95.06 102 ALA A O 1
ATOM 839 N N . VAL A 1 103 ? 27.554 1.765 -20.406 1.00 96.94 103 VAL A N 1
ATOM 840 C CA . VAL A 1 103 ? 27.168 0.651 -19.525 1.00 96.94 103 VAL A CA 1
ATOM 841 C C . VAL A 1 103 ? 27.592 0.911 -18.077 1.00 96.94 103 VAL A C 1
ATOM 843 O O . VAL A 1 103 ? 26.811 0.658 -17.160 1.00 96.94 103 VAL A O 1
ATOM 846 N N . GLU A 1 104 ? 28.795 1.439 -17.854 1.00 97.81 104 GLU A N 1
ATOM 847 C CA . GLU A 1 104 ? 29.275 1.804 -16.517 1.00 97.81 104 GLU A CA 1
ATOM 848 C C . GLU A 1 104 ? 28.440 2.923 -15.884 1.00 97.81 104 GLU A C 1
ATOM 850 O O . GLU A 1 104 ? 28.074 2.826 -14.711 1.00 97.81 104 GLU A O 1
ATOM 855 N N . ASP A 1 105 ? 28.089 3.950 -16.656 1.00 97.62 105 ASP A N 1
ATOM 856 C CA . ASP A 1 105 ? 27.256 5.059 -16.186 1.00 97.62 105 ASP A CA 1
ATOM 857 C C . ASP A 1 105 ? 25.839 4.577 -15.832 1.00 97.62 105 ASP A C 1
ATOM 859 O O . ASP A 1 105 ? 25.312 4.915 -14.769 1.00 97.62 105 ASP A O 1
ATOM 863 N N . ILE A 1 106 ? 25.248 3.707 -16.663 1.00 97.94 106 ILE A N 1
ATOM 864 C CA . ILE A 1 106 ? 23.956 3.058 -16.378 1.00 97.94 106 ILE A CA 1
ATOM 865 C C . ILE A 1 106 ? 24.041 2.233 -15.093 1.00 97.94 106 ILE A C 1
ATOM 867 O O . ILE A 1 106 ? 23.133 2.284 -14.260 1.00 97.94 106 ILE A O 1
ATOM 871 N N . ARG A 1 107 ? 25.127 1.477 -14.909 1.00 98.06 107 ARG A N 1
ATOM 872 C CA . ARG A 1 107 ? 25.325 0.652 -13.717 1.00 98.06 107 ARG A CA 1
ATOM 873 C C . ARG A 1 107 ? 25.384 1.508 -12.452 1.00 98.06 107 ARG A C 1
ATOM 875 O O . ARG A 1 107 ? 24.624 1.242 -11.526 1.00 98.06 107 ARG A O 1
ATOM 882 N N . LYS A 1 108 ? 26.208 2.559 -12.439 1.00 98.25 108 LYS A N 1
ATOM 883 C CA . LYS A 1 108 ? 26.320 3.489 -11.299 1.00 98.25 108 LYS A CA 1
ATOM 884 C C . LYS A 1 108 ? 24.993 4.180 -10.995 1.00 98.25 108 LYS A C 1
ATOM 886 O O . LYS A 1 108 ? 24.602 4.300 -9.837 1.00 98.25 108 LYS A O 1
ATOM 891 N N . TYR A 1 109 ? 24.271 4.605 -12.032 1.00 97.81 109 TYR A N 1
ATOM 892 C CA . TYR A 1 109 ? 22.945 5.196 -11.872 1.00 97.81 109 TYR A CA 1
ATOM 893 C C . TYR A 1 109 ? 21.958 4.219 -11.218 1.00 97.81 109 TYR A C 1
ATOM 895 O O . TYR A 1 109 ? 21.235 4.593 -10.294 1.00 97.81 109 TYR A O 1
ATOM 903 N N . ASN A 1 110 ? 21.950 2.959 -11.658 1.00 97.62 110 ASN A N 1
ATOM 904 C CA . ASN A 1 110 ? 21.093 1.927 -11.080 1.00 97.62 110 ASN A CA 1
ATOM 905 C C . ASN A 1 110 ? 21.471 1.613 -9.627 1.00 97.62 110 ASN A C 1
ATOM 907 O O . ASN A 1 110 ? 20.577 1.502 -8.793 1.00 97.62 110 ASN A O 1
ATOM 911 N N . GLU A 1 111 ? 22.764 1.526 -9.307 1.00 98.06 111 GLU A N 1
ATOM 912 C CA . GLU A 1 111 ? 23.252 1.320 -7.936 1.00 98.06 111 GLU A CA 1
ATOM 913 C C . GLU A 1 111 ? 22.777 2.446 -6.998 1.00 98.06 111 GLU A C 1
ATOM 915 O O . GLU A 1 111 ? 22.188 2.169 -5.952 1.00 98.06 111 GLU A O 1
ATOM 920 N N . ASN A 1 112 ? 22.910 3.711 -7.410 1.00 97.81 112 ASN A N 1
ATOM 921 C CA . ASN A 1 112 ? 22.407 4.854 -6.638 1.00 97.81 112 ASN A CA 1
ATOM 922 C C . ASN A 1 112 ? 20.882 4.808 -6.466 1.00 97.81 112 ASN A C 1
ATOM 924 O O . ASN A 1 112 ? 20.358 5.042 -5.377 1.00 97.81 112 ASN A O 1
ATOM 928 N N . LYS A 1 113 ? 20.154 4.440 -7.525 1.00 97.44 113 LYS A N 1
ATOM 929 C CA . LYS A 1 113 ? 18.693 4.316 -7.484 1.00 97.44 113 LYS A CA 1
ATOM 930 C C . LYS A 1 113 ? 18.224 3.203 -6.544 1.00 97.44 113 LYS A C 1
ATOM 932 O O . LYS A 1 113 ? 17.175 3.341 -5.918 1.00 97.44 113 LYS A O 1
ATOM 937 N N . GLU A 1 114 ? 18.975 2.110 -6.432 1.00 97.38 114 GLU A N 1
ATOM 938 C CA . GLU A 1 114 ? 18.707 1.045 -5.461 1.00 97.38 114 GLU A CA 1
ATOM 939 C C . GLU A 1 114 ? 18.931 1.513 -4.021 1.00 97.38 114 GLU A C 1
ATOM 941 O O . GLU A 1 114 ? 18.108 1.228 -3.150 1.00 97.38 114 GLU A O 1
ATOM 946 N N . ILE A 1 115 ? 19.994 2.280 -3.770 1.00 97.94 115 ILE A N 1
ATOM 947 C CA . ILE A 1 115 ? 20.247 2.880 -2.453 1.00 97.94 115 ILE A CA 1
ATOM 948 C C . ILE A 1 115 ? 19.087 3.808 -2.062 1.00 97.94 115 ILE A C 1
ATOM 950 O O . ILE A 1 115 ? 18.542 3.680 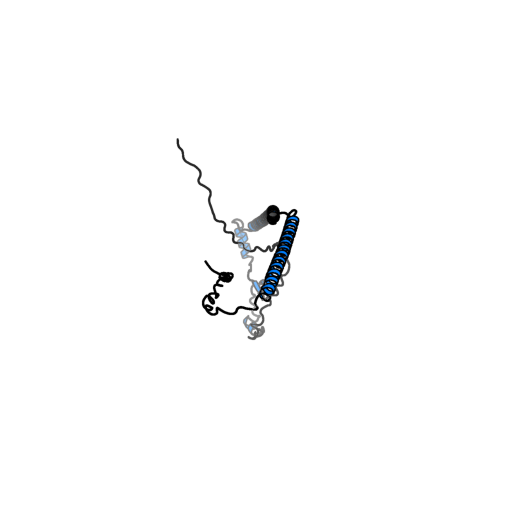-0.964 1.00 97.94 115 ILE A O 1
ATOM 954 N N . ASP A 1 116 ? 18.631 4.660 -2.982 1.00 97.25 116 ASP A N 1
ATOM 955 C CA . ASP A 1 116 ? 17.486 5.554 -2.765 1.00 97.25 116 ASP A CA 1
ATOM 956 C C . ASP A 1 116 ? 16.172 4.801 -2.516 1.00 97.25 116 ASP A C 1
ATOM 958 O O . ASP A 1 116 ? 15.326 5.233 -1.730 1.00 97.25 116 ASP A O 1
ATOM 962 N N . ARG A 1 117 ? 15.958 3.670 -3.198 1.00 97.44 117 ARG A N 1
ATOM 963 C CA . ARG A 1 117 ? 14.780 2.819 -2.970 1.00 97.44 117 ARG A CA 1
ATOM 964 C C . ARG A 1 117 ? 14.814 2.204 -1.578 1.00 97.44 117 ARG A C 1
ATOM 966 O O . ARG A 1 117 ? 13.796 2.232 -0.887 1.00 97.44 117 ARG A O 1
ATOM 973 N N . LYS A 1 118 ? 15.967 1.675 -1.164 1.00 97.31 118 LYS A N 1
ATOM 974 C CA . LYS A 1 118 ? 16.149 1.061 0.156 1.00 97.31 118 LYS A CA 1
ATOM 975 C C . LYS A 1 118 ? 15.962 2.079 1.276 1.00 97.31 118 LYS A C 1
ATOM 977 O O . LYS A 1 118 ? 15.192 1.810 2.194 1.00 97.31 118 LYS A O 1
ATOM 982 N N . SER A 1 119 ? 16.561 3.264 1.161 1.00 97.19 119 SER A N 1
ATOM 983 C CA . SER A 1 119 ? 16.426 4.318 2.175 1.00 97.19 119 SER A CA 1
ATOM 984 C C . SER A 1 119 ? 14.971 4.770 2.346 1.00 97.19 119 SER A C 1
ATOM 986 O O . SER A 1 119 ? 14.459 4.802 3.467 1.00 97.19 119 SER A O 1
ATOM 988 N N . LYS A 1 120 ? 14.252 5.009 1.241 1.00 97.56 120 LYS A N 1
ATOM 989 C CA . LYS A 1 120 ? 12.819 5.355 1.267 1.00 97.56 120 LYS A CA 1
ATOM 990 C C . LYS A 1 120 ? 11.958 4.237 1.849 1.00 97.56 120 LYS A C 1
ATOM 992 O O . LYS A 1 120 ? 11.003 4.508 2.579 1.00 97.56 120 LYS A O 1
ATOM 997 N N . LEU A 1 121 ? 12.267 2.980 1.526 1.00 97.62 121 LEU A N 1
ATOM 998 C CA . LEU A 1 121 ? 11.537 1.829 2.051 1.00 97.62 121 LEU A CA 1
ATOM 999 C C . LEU A 1 121 ? 11.736 1.687 3.564 1.00 97.62 121 LEU A C 1
ATOM 1001 O O . LEU A 1 121 ? 10.764 1.472 4.286 1.00 97.62 121 LEU A O 1
ATOM 1005 N N . GLU A 1 122 ? 12.966 1.839 4.053 1.00 97.62 122 GLU A N 1
ATOM 1006 C CA . GLU A 1 122 ? 13.269 1.818 5.485 1.00 97.62 122 GLU A CA 1
ATOM 1007 C C . GLU A 1 122 ? 12.584 2.959 6.236 1.00 97.62 122 GLU A C 1
ATOM 1009 O O . GLU A 1 122 ? 11.996 2.736 7.294 1.00 97.62 122 GLU A O 1
ATOM 1014 N N . GLU A 1 123 ? 12.602 4.172 5.684 1.00 97.25 123 GLU A N 1
ATOM 1015 C CA . GLU A 1 123 ? 11.914 5.315 6.278 1.00 97.25 123 GLU A CA 1
ATOM 1016 C C . GLU A 1 123 ? 10.398 5.080 6.347 1.00 97.25 123 GLU A C 1
ATOM 1018 O O . GLU A 1 123 ? 9.774 5.306 7.387 1.00 97.25 123 GLU A O 1
ATOM 1023 N N . ARG A 1 124 ? 9.801 4.543 5.274 1.00 97.38 124 ARG A N 1
ATOM 1024 C CA . ARG A 1 124 ? 8.383 4.165 5.255 1.00 97.38 124 ARG A CA 1
ATOM 1025 C C . ARG A 1 124 ? 8.075 3.096 6.303 1.00 97.38 124 ARG A C 1
ATOM 1027 O O . ARG A 1 124 ? 7.087 3.234 7.020 1.00 97.38 124 ARG A O 1
ATOM 1034 N N . ARG A 1 125 ? 8.917 2.065 6.433 1.00 97.38 125 ARG A N 1
ATOM 1035 C CA . ARG A 1 125 ? 8.767 1.015 7.456 1.00 97.38 125 ARG A CA 1
ATOM 1036 C C . ARG A 1 125 ? 8.826 1.592 8.867 1.00 97.38 125 ARG A C 1
ATOM 1038 O O . ARG A 1 125 ? 7.952 1.286 9.670 1.00 97.38 125 ARG A O 1
ATOM 1045 N N . LYS A 1 126 ? 9.789 2.474 9.149 1.00 97.81 126 LYS A N 1
ATOM 1046 C CA . LYS A 1 126 ? 9.912 3.155 10.450 1.00 97.81 126 LYS A CA 1
ATOM 1047 C C . LYS A 1 126 ? 8.672 3.991 10.768 1.00 97.81 126 LYS A C 1
ATOM 1049 O O . LYS A 1 126 ? 8.134 3.888 11.866 1.00 97.81 126 LYS A O 1
ATOM 1054 N N . ARG A 1 127 ? 8.167 4.766 9.802 1.00 97.31 127 ARG A N 1
ATOM 1055 C CA . ARG A 1 127 ? 6.938 5.563 9.971 1.00 97.31 127 ARG A CA 1
ATOM 1056 C C . ARG A 1 127 ? 5.719 4.689 10.264 1.00 97.31 127 ARG A C 1
ATOM 1058 O O . ARG A 1 127 ? 4.977 4.992 11.193 1.00 97.31 127 ARG A O 1
ATOM 1065 N N . MET A 1 128 ? 5.547 3.602 9.514 1.00 97.19 128 MET A N 1
ATOM 1066 C CA . MET A 1 128 ? 4.453 2.650 9.731 1.00 97.19 128 MET A CA 1
ATOM 1067 C C . MET A 1 128 ? 4.554 1.967 11.099 1.00 97.19 128 MET A C 1
ATOM 1069 O O . MET A 1 128 ? 3.546 1.852 11.787 1.00 97.19 128 MET A O 1
ATOM 1073 N N . ALA A 1 129 ? 5.756 1.565 11.521 1.00 98.00 129 ALA A N 1
ATOM 1074 C CA . ALA A 1 129 ? 5.975 0.951 12.830 1.00 98.00 129 ALA A CA 1
ATOM 1075 C C . ALA A 1 129 ? 5.585 1.901 13.974 1.00 98.00 129 ALA A C 1
ATOM 1077 O O . ALA A 1 129 ? 4.834 1.509 14.863 1.00 98.00 129 ALA A O 1
ATOM 1078 N N . ILE A 1 130 ? 6.005 3.169 13.900 1.00 97.94 130 ILE A N 1
ATOM 1079 C CA . ILE A 1 130 ? 5.645 4.194 14.891 1.00 97.94 130 ILE A CA 1
ATOM 1080 C C . ILE A 1 130 ? 4.128 4.427 14.920 1.00 97.94 130 ILE A C 1
ATOM 1082 O O . ILE A 1 130 ? 3.542 4.574 15.990 1.00 97.94 130 ILE A O 1
ATOM 1086 N N . GLN A 1 131 ? 3.471 4.484 13.759 1.00 97.00 131 GLN A N 1
ATOM 1087 C CA . GLN A 1 131 ? 2.015 4.653 13.695 1.00 97.00 131 GLN A CA 1
ATOM 1088 C C . GLN A 1 131 ? 1.275 3.467 14.313 1.00 97.00 131 GLN A C 1
ATOM 1090 O O . GLN A 1 131 ? 0.343 3.669 15.088 1.00 97.00 131 GLN A O 1
ATOM 1095 N N . LEU A 1 132 ? 1.712 2.246 14.006 1.00 98.06 132 LEU A N 1
ATOM 1096 C CA . LEU A 1 132 ? 1.115 1.028 14.540 1.00 98.06 132 LEU A CA 1
ATOM 1097 C C . LEU A 1 132 ? 1.294 0.940 16.059 1.00 98.06 132 LEU A C 1
ATOM 1099 O O . LEU A 1 132 ? 0.354 0.590 16.767 1.00 98.06 132 LEU A O 1
ATOM 1103 N N . GLU A 1 133 ? 2.463 1.317 16.574 1.00 97.75 133 GLU A N 1
ATOM 1104 C CA . GLU A 1 133 ? 2.718 1.380 18.015 1.00 97.75 133 GLU A CA 1
ATOM 1105 C C . GLU A 1 133 ? 1.813 2.405 18.712 1.00 97.75 133 GLU A C 1
ATOM 1107 O O . GLU A 1 133 ? 1.203 2.090 19.735 1.00 97.75 133 GLU A O 1
ATOM 1112 N N . LYS A 1 134 ? 1.642 3.599 18.126 1.00 97.88 134 LYS A N 1
ATOM 1113 C CA . LYS A 1 134 ? 0.716 4.618 18.647 1.00 97.88 134 LYS A CA 1
ATOM 1114 C C . LYS A 1 134 ? -0.728 4.122 18.679 1.00 97.88 134 LYS A C 1
ATOM 1116 O O . LYS A 1 134 ? -1.389 4.260 19.704 1.00 97.88 134 LYS A O 1
ATOM 1121 N N . GLN A 1 135 ? -1.198 3.512 17.591 1.00 97.50 135 GLN A N 1
ATOM 1122 C CA . GLN A 1 135 ? -2.550 2.951 17.524 1.00 97.50 135 GLN A CA 1
ATOM 1123 C C . GLN A 1 135 ? -2.752 1.830 18.544 1.00 97.50 135 GLN A C 1
ATOM 1125 O O . GLN A 1 135 ? -3.793 1.763 19.192 1.00 97.50 135 GLN A O 1
ATOM 1130 N N . LYS A 1 136 ? -1.750 0.963 18.723 1.00 98.19 136 LYS A N 1
ATOM 1131 C CA . LYS A 1 136 ? -1.798 -0.095 19.732 1.00 98.19 136 LYS A CA 1
ATOM 1132 C C . LYS A 1 136 ? -1.895 0.490 21.141 1.00 98.19 136 LYS A C 1
ATOM 1134 O O . LYS A 1 136 ? -2.762 0.077 21.901 1.00 98.19 136 LYS A O 1
ATOM 1139 N N . ALA A 1 137 ? -1.071 1.486 21.464 1.00 97.94 137 ALA A N 1
ATOM 1140 C CA . ALA A 1 137 ? -1.109 2.151 22.765 1.00 97.94 137 ALA A CA 1
ATOM 1141 C C . ALA A 1 137 ? -2.463 2.831 23.038 1.00 97.94 137 ALA A C 1
ATOM 1143 O O . ALA A 1 137 ? -2.984 2.740 24.150 1.00 97.94 137 ALA A O 1
ATOM 1144 N N . GLU A 1 138 ? -3.055 3.473 22.029 1.00 97.94 138 GLU A N 1
ATOM 1145 C CA . GLU A 1 138 ? -4.375 4.101 22.133 1.00 97.94 138 GLU A CA 1
ATOM 1146 C C . GLU A 1 138 ? -5.490 3.065 22.333 1.00 97.94 138 GLU A C 1
ATOM 1148 O O . GLU A 1 138 ? -6.349 3.229 23.200 1.00 97.94 138 GLU A O 1
ATOM 1153 N N . ASN A 1 139 ? -5.460 1.969 21.574 1.00 97.88 139 ASN A N 1
ATOM 1154 C CA . ASN A 1 139 ? -6.426 0.882 21.717 1.00 97.88 139 ASN A CA 1
ATOM 1155 C C . ASN A 1 139 ? -6.326 0.213 23.091 1.00 97.88 139 ASN A C 1
ATOM 1157 O O . ASN A 1 139 ? -7.355 -0.013 23.730 1.00 97.88 139 ASN A O 1
ATOM 1161 N N . ASP A 1 140 ? -5.109 -0.032 23.577 1.00 97.75 140 ASP A N 1
ATOM 1162 C CA . ASP A 1 140 ? -4.870 -0.583 24.910 1.00 97.75 140 ASP A CA 1
ATOM 1163 C C . ASP A 1 140 ? -5.388 0.369 26.002 1.00 97.75 140 ASP A C 1
ATOM 1165 O O . ASP A 1 140 ? -5.990 -0.075 26.981 1.00 97.75 140 ASP A O 1
ATOM 1169 N N . ALA A 1 141 ? -5.195 1.685 25.845 1.00 97.88 141 ALA A N 1
ATOM 1170 C CA . ALA A 1 141 ? -5.730 2.686 26.768 1.00 97.88 141 ALA A CA 1
ATOM 1171 C C . ALA A 1 141 ? -7.267 2.680 26.782 1.00 97.88 141 ALA A C 1
ATOM 1173 O O . ALA A 1 1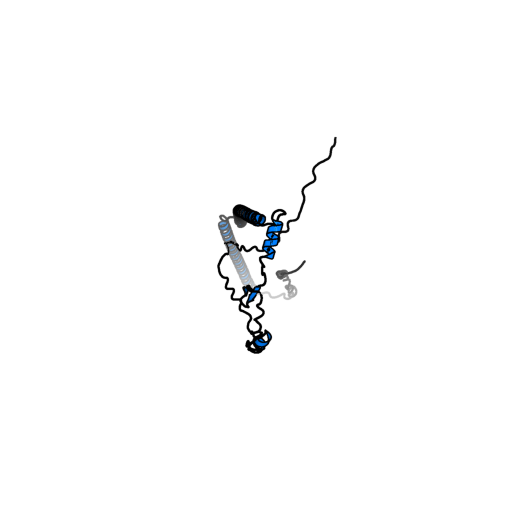41 ? -7.862 2.514 27.849 1.00 97.88 141 ALA A O 1
ATOM 1174 N N . LYS A 1 142 ? -7.904 2.730 25.604 1.00 97.94 142 LYS A N 1
ATOM 1175 C CA . LYS A 1 142 ? -9.368 2.648 25.464 1.00 97.94 142 LYS A CA 1
ATOM 1176 C C . LYS A 1 142 ? -9.925 1.357 26.058 1.00 97.94 142 LYS A C 1
ATOM 1178 O O . LYS A 1 142 ? -10.967 1.366 26.705 1.00 97.94 142 LYS A O 1
ATOM 1183 N N . GLN A 1 143 ? -9.244 0.229 25.864 1.00 97.81 143 GLN A N 1
ATOM 1184 C CA . GLN A 1 143 ? -9.675 -1.048 26.429 1.00 97.81 143 GLN A CA 1
ATOM 1185 C C . GLN A 1 143 ? -9.574 -1.054 27.957 1.00 97.81 143 GLN A C 1
ATOM 1187 O O . GLN A 1 143 ? -10.487 -1.541 28.623 1.00 97.81 143 GLN A O 1
ATOM 1192 N N . ARG A 1 144 ? -8.510 -0.480 28.532 1.00 98.12 144 ARG A N 1
ATOM 1193 C CA . ARG A 1 144 ? -8.392 -0.328 29.991 1.00 98.12 144 ARG A CA 1
ATOM 1194 C C . ARG A 1 144 ? -9.499 0.553 30.560 1.00 98.12 144 ARG A C 1
ATOM 1196 O O . ARG A 1 144 ? -10.034 0.211 31.609 1.00 98.12 144 ARG A O 1
ATOM 1203 N N . GLU A 1 145 ? -9.845 1.648 29.891 1.00 98.12 145 GLU A N 1
ATOM 1204 C CA . GLU A 1 145 ? -10.940 2.532 30.309 1.00 98.12 145 GLU A CA 1
ATOM 1205 C C . GLU A 1 145 ? -12.290 1.812 30.269 1.00 98.12 145 GLU A C 1
ATOM 1207 O O . GLU A 1 145 ? -12.949 1.722 31.302 1.00 98.12 145 GLU A O 1
ATOM 1212 N N . ARG A 1 146 ? -12.637 1.166 29.146 1.00 97.88 146 ARG A N 1
ATOM 1213 C CA . ARG A 1 146 ? -13.868 0.359 29.044 1.00 97.88 146 ARG A CA 1
ATOM 1214 C C . ARG A 1 146 ? -13.938 -0.730 30.111 1.00 97.88 146 ARG A C 1
ATOM 1216 O O . ARG A 1 146 ? -14.982 -0.929 30.721 1.00 97.88 146 ARG A O 1
ATOM 1223 N N . ASN A 1 147 ? -12.831 -1.427 30.362 1.00 98.12 147 ASN A N 1
ATOM 1224 C CA . ASN A 1 147 ? -12.789 -2.470 31.385 1.00 98.12 147 ASN A CA 1
ATOM 1225 C C . ASN A 1 147 ? -12.994 -1.892 32.789 1.00 98.12 147 ASN A C 1
ATOM 1227 O O . ASN A 1 147 ? -13.710 -2.487 33.589 1.00 98.12 147 ASN A O 1
ATOM 1231 N N . ARG A 1 148 ? -12.399 -0.732 33.095 1.00 98.25 148 ARG A N 1
ATOM 1232 C CA . ARG A 1 148 ? -12.622 -0.038 34.372 1.00 98.25 148 ARG A CA 1
ATOM 1233 C C . ARG A 1 148 ? -14.084 0.359 34.535 1.00 98.25 148 ARG A C 1
ATOM 1235 O O . ARG A 1 148 ? -14.654 0.089 35.584 1.00 98.25 148 ARG A O 1
ATOM 1242 N N . GLU A 1 149 ? -14.692 0.942 33.507 1.00 97.94 149 GLU A N 1
ATOM 1243 C CA . GLU A 1 149 ? -16.110 1.317 33.526 1.00 97.94 149 GLU A CA 1
ATOM 1244 C C . GLU A 1 149 ? -17.023 0.108 33.729 1.00 97.94 149 GLU A C 1
ATOM 1246 O O . GLU A 1 149 ? -17.949 0.167 34.533 1.00 97.94 149 GLU A O 1
ATOM 1251 N N . LEU A 1 150 ? -16.749 -1.005 33.042 1.00 98.06 150 LEU A N 1
ATOM 1252 C CA . LEU A 1 150 ? -17.495 -2.250 33.223 1.00 98.06 150 LEU A CA 1
ATOM 1253 C C . LEU A 1 150 ? -17.376 -2.771 34.656 1.00 98.06 150 LEU A C 1
ATOM 1255 O O . LEU A 1 150 ? -18.385 -3.118 35.258 1.00 98.06 150 LEU A O 1
ATOM 1259 N N . VAL A 1 151 ? -16.169 -2.786 35.225 1.00 98.25 151 VAL A N 1
ATOM 1260 C CA . VAL A 1 151 ? -15.962 -3.227 36.611 1.00 98.25 151 VAL A CA 1
ATOM 1261 C C . VAL A 1 151 ? -16.686 -2.310 37.595 1.00 98.25 151 VAL A C 1
ATOM 1263 O O . VAL A 1 151 ? -17.319 -2.809 38.519 1.00 98.25 151 VAL A O 1
ATOM 1266 N N . LEU A 1 152 ? -16.651 -0.991 37.394 1.00 98.25 152 LEU A N 1
ATOM 1267 C CA . LEU A 1 152 ? -17.380 -0.045 38.243 1.00 98.25 152 LEU A CA 1
ATOM 1268 C C . LEU A 1 152 ? -18.895 -0.272 38.176 1.00 98.25 152 LEU A C 1
ATOM 1270 O O . LEU A 1 152 ? -19.528 -0.365 39.225 1.00 98.25 152 LEU A O 1
ATOM 1274 N N . LYS A 1 153 ? -19.457 -0.457 36.974 1.00 97.94 153 LYS A N 1
ATOM 1275 C CA . LYS A 1 153 ? -20.878 -0.800 36.796 1.00 97.94 153 LYS A CA 1
ATOM 1276 C C . LYS A 1 153 ? -21.238 -2.104 37.501 1.00 97.94 153 LYS A C 1
ATOM 1278 O O . LYS A 1 153 ? -22.211 -2.147 38.240 1.00 97.94 153 LYS A O 1
ATOM 1283 N N . VAL A 1 154 ? -20.413 -3.141 37.355 1.00 98.19 154 VAL A N 1
ATOM 1284 C CA . VAL A 1 154 ? -20.626 -4.425 38.041 1.00 98.19 154 VAL A CA 1
ATOM 1285 C C . VAL A 1 154 ? -20.547 -4.265 39.561 1.00 98.19 154 VAL A C 1
ATOM 1287 O O . VAL A 1 154 ? -21.336 -4.875 40.275 1.00 98.19 154 VAL A O 1
ATOM 1290 N N . ILE A 1 155 ? -19.646 -3.427 40.085 1.00 97.94 155 ILE A N 1
ATOM 1291 C CA . ILE A 1 155 ? -19.586 -3.124 41.523 1.00 97.94 155 ILE A CA 1
ATOM 1292 C C . ILE A 1 155 ? -20.876 -2.431 41.976 1.00 97.94 155 ILE A C 1
ATOM 1294 O O . ILE A 1 155 ? -21.413 -2.780 43.026 1.00 97.94 155 ILE A O 1
ATOM 1298 N N . GLU A 1 156 ? -21.390 -1.473 41.207 1.00 97.81 156 GLU A N 1
ATOM 1299 C CA . GLU A 1 156 ? -2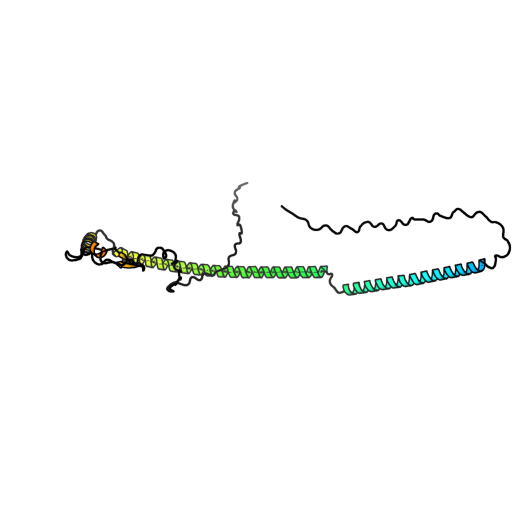2.657 -0.798 41.507 1.00 97.81 156 GLU A CA 1
ATOM 1300 C C . GLU A 1 156 ? -23.843 -1.770 41.487 1.00 97.81 156 GLU A C 1
ATOM 1302 O O . GLU A 1 156 ? -24.603 -1.815 42.45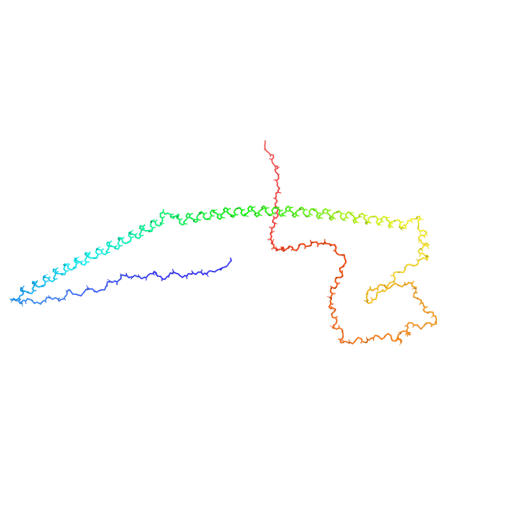4 1.00 97.81 156 GLU A O 1
ATOM 1307 N N . GLU A 1 157 ? -23.951 -2.603 40.452 1.00 96.50 157 GLU A N 1
ATOM 1308 C CA . GLU A 1 157 ? -24.981 -3.639 40.321 1.00 96.50 157 GLU A CA 1
ATOM 1309 C C . GLU A 1 157 ? -24.876 -4.694 41.431 1.00 96.50 157 GLU A C 1
ATOM 1311 O O . GLU A 1 157 ? -25.895 -5.120 41.974 1.00 96.50 157 GLU A O 1
ATOM 1316 N N . SER A 1 158 ? -23.660 -5.062 41.850 1.00 96.50 158 SER A N 1
ATOM 1317 C CA . SER A 1 158 ? -23.440 -6.078 42.889 1.00 96.50 158 SER A CA 1
ATOM 1318 C C . SER A 1 158 ? -24.009 -5.694 44.253 1.00 96.50 158 SER A C 1
ATOM 1320 O O . SER A 1 158 ? -24.385 -6.567 45.033 1.00 96.50 158 SER A O 1
ATOM 1322 N N . LYS A 1 159 ? -24.158 -4.392 44.532 1.00 95.75 159 LYS A N 1
ATOM 1323 C CA . LYS A 1 159 ? -24.801 -3.906 45.764 1.00 95.75 159 LYS A CA 1
ATOM 1324 C C . LYS A 1 159 ? -26.285 -4.268 45.820 1.00 95.75 159 LYS A C 1
ATOM 1326 O O . LYS A 1 159 ? -26.855 -4.320 46.903 1.00 95.75 159 LYS A O 1
ATOM 1331 N N . SER A 1 160 ? -26.906 -4.493 44.661 1.00 94.00 160 SER A N 1
ATOM 1332 C CA . SER A 1 160 ? -28.313 -4.887 44.546 1.00 94.00 160 SER A CA 1
ATOM 1333 C C . SER A 1 160 ? -28.532 -6.402 44.600 1.00 94.00 160 SER A C 1
ATOM 1335 O O . SER A 1 160 ? -29.678 -6.852 44.558 1.00 94.00 160 SER A O 1
ATOM 1337 N N . PHE A 1 161 ? -27.461 -7.198 44.695 1.00 96.31 161 PHE A N 1
ATOM 1338 C CA . PHE A 1 161 ? -27.568 -8.651 44.744 1.00 96.31 161 PHE A CA 1
ATOM 1339 C C . PHE A 1 161 ? -28.222 -9.136 46.041 1.00 96.31 161 PHE A C 1
ATOM 1341 O O . PHE A 1 161 ? -28.098 -8.536 47.112 1.00 96.31 161 PHE A O 1
ATOM 1348 N N . VAL A 1 162 ? -28.925 -10.262 45.927 1.00 96.56 162 VAL A N 1
ATOM 1349 C CA . VAL A 1 162 ? -29.592 -10.906 47.056 1.00 96.56 162 VAL A CA 1
ATOM 1350 C C . VAL A 1 162 ? -28.558 -11.701 47.858 1.00 96.56 162 VAL A C 1
ATOM 1352 O O . VAL A 1 162 ? -27.907 -12.604 47.334 1.00 96.56 162 VAL A O 1
ATOM 1355 N N . THR A 1 163 ? -28.396 -11.347 49.125 1.00 96.75 163 THR A N 1
ATOM 1356 C CA . THR A 1 163 ? -27.579 -12.015 50.139 1.00 96.75 163 THR A CA 1
ATOM 1357 C C . THR A 1 163 ? -28.487 -12.681 51.177 1.00 96.75 163 THR A C 1
ATOM 1359 O O . THR A 1 163 ? -29.689 -12.438 51.226 1.00 96.75 163 THR A O 1
ATOM 1362 N N . MET A 1 164 ? -27.925 -13.529 52.043 1.00 97.00 164 MET A N 1
ATOM 1363 C CA . MET A 1 164 ? -28.711 -14.209 53.087 1.00 97.00 164 MET A CA 1
ATOM 1364 C C . MET A 1 164 ? -29.390 -13.233 54.060 1.00 97.00 164 MET A C 1
ATOM 1366 O O . MET A 1 164 ? -30.436 -13.556 54.612 1.00 97.00 164 MET A O 1
ATOM 1370 N N . GLU A 1 165 ? -28.810 -12.048 54.252 1.00 95.62 165 GLU A N 1
ATOM 1371 C CA . GLU A 1 165 ? -29.319 -11.024 55.168 1.00 95.62 165 GLU A CA 1
ATOM 1372 C C . GLU A 1 165 ? -30.505 -10.247 54.577 1.00 95.62 165 GLU A C 1
ATOM 1374 O O . GLU A 1 165 ? -31.438 -9.925 55.304 1.00 95.62 165 GLU A O 1
ATOM 1379 N N . ASN A 1 166 ? -30.508 -9.983 53.263 1.00 94.75 166 ASN A N 1
ATOM 1380 C CA . ASN A 1 166 ? -31.560 -9.207 52.588 1.00 94.75 166 ASN A CA 1
ATOM 1381 C C . ASN A 1 166 ? -32.626 -10.080 51.883 1.00 94.75 166 ASN A C 1
ATOM 1383 O O . ASN A 1 166 ? -33.512 -9.558 51.202 1.00 94.75 166 ASN A O 1
ATOM 1387 N N . LEU A 1 167 ? -32.546 -11.408 52.036 1.00 96.81 167 LEU A N 1
ATOM 1388 C CA . LEU A 1 167 ? -33.371 -12.378 51.312 1.00 96.81 167 LEU A CA 1
ATOM 1389 C C . LEU A 1 167 ? -34.872 -12.213 51.590 1.00 96.81 167 LEU A C 1
ATOM 1391 O O . LEU A 1 167 ? -35.665 -12.133 50.653 1.00 96.81 167 LEU A O 1
ATOM 1395 N N . GLU A 1 168 ? -35.262 -12.139 52.864 1.00 96.75 168 GLU A N 1
ATOM 1396 C CA . GLU A 1 168 ? -36.673 -12.056 53.268 1.00 96.75 168 GLU A CA 1
ATOM 1397 C C . GLU A 1 168 ? -37.322 -10.745 52.791 1.00 96.75 168 GLU A C 1
ATOM 1399 O O . GLU A 1 168 ? -38.439 -10.744 52.272 1.00 96.75 168 GLU A O 1
ATOM 1404 N N . GLU A 1 169 ? -36.591 -9.630 52.878 1.00 95.50 169 GLU A N 1
ATOM 1405 C CA . GLU A 1 169 ? -37.055 -8.325 52.395 1.00 95.50 169 GLU A CA 1
ATOM 1406 C C . GLU A 1 169 ? -37.294 -8.339 50.879 1.00 95.50 169 GLU A C 1
ATOM 1408 O O . GLU A 1 169 ? -38.331 -7.866 50.404 1.00 95.50 169 GLU A O 1
ATOM 1413 N N . LYS A 1 170 ? -36.374 -8.942 50.113 1.00 95.56 170 LYS A N 1
ATOM 1414 C CA . LYS A 1 170 ? -36.483 -9.052 48.652 1.00 95.56 170 LYS A CA 1
ATOM 1415 C C . LYS A 1 170 ? -37.622 -9.971 48.212 1.00 95.56 170 LYS A C 1
ATOM 1417 O O . LYS A 1 170 ? -38.307 -9.649 47.243 1.00 95.56 170 LYS A O 1
ATOM 1422 N N . ILE A 1 171 ? -37.880 -11.067 48.931 1.00 95.31 171 ILE A N 1
ATOM 1423 C CA . ILE A 1 171 ? -39.036 -11.940 48.666 1.00 95.31 171 ILE A CA 1
ATOM 1424 C C . ILE A 1 171 ? -40.342 -11.155 48.837 1.00 95.31 171 ILE A C 1
ATOM 1426 O O . ILE A 1 171 ? -41.217 -11.210 47.970 1.00 95.31 171 ILE A O 1
ATOM 1430 N N . GLN A 1 172 ? -40.467 -10.374 49.912 1.00 95.75 172 GLN A N 1
ATOM 1431 C CA . GLN A 1 172 ? -41.656 -9.553 50.139 1.00 95.75 172 GLN A CA 1
ATOM 1432 C C . GLN A 1 172 ? -41.815 -8.434 49.099 1.00 95.75 172 GLN A C 1
ATOM 1434 O O . GLN A 1 172 ? -42.942 -8.121 48.720 1.00 95.75 172 GLN A O 1
ATOM 1439 N N . GLU A 1 173 ? -40.722 -7.826 48.632 1.00 94.25 173 GLU A N 1
ATOM 1440 C CA . GLU A 1 173 ? -40.741 -6.810 47.569 1.00 94.25 173 GLU A CA 1
ATOM 1441 C C . GLU A 1 173 ? -41.255 -7.388 46.240 1.00 94.25 173 GLU A C 1
ATOM 1443 O O . GLU A 1 173 ? -42.149 -6.810 45.616 1.00 94.25 173 GLU A O 1
ATOM 1448 N N . VAL A 1 174 ? -40.757 -8.564 45.846 1.00 94.12 174 VAL A N 1
ATOM 1449 C CA . VAL A 1 174 ? -41.168 -9.243 44.605 1.00 94.12 174 VAL A CA 1
ATOM 1450 C C . VAL A 1 174 ? -42.621 -9.717 44.674 1.00 94.12 174 VAL A C 1
ATOM 1452 O O . VAL A 1 174 ? -43.345 -9.607 43.693 1.00 94.12 174 VAL A O 1
ATOM 1455 N N . LEU A 1 175 ? -43.098 -10.182 45.832 1.00 94.88 175 LEU A N 1
ATOM 1456 C CA . LEU A 1 175 ? -44.511 -10.550 45.996 1.00 94.88 175 LEU A CA 1
ATOM 1457 C C . LEU A 1 175 ? -45.458 -9.340 45.930 1.00 94.88 175 LEU A C 1
ATOM 1459 O O . LEU A 1 175 ? -46.621 -9.495 45.567 1.00 94.88 175 LEU A O 1
ATOM 1463 N N . LYS A 1 176 ? -44.979 -8.142 46.288 1.00 94.69 176 LYS A N 1
ATOM 1464 C CA . LYS A 1 176 ? -45.759 -6.895 46.216 1.00 94.69 176 LYS A CA 1
ATOM 1465 C C . LYS A 1 176 ? -45.758 -6.270 44.821 1.00 94.69 176 LYS A C 1
ATOM 1467 O O . LYS A 1 176 ? -46.682 -5.523 44.508 1.00 94.69 176 LYS A O 1
ATOM 1472 N N . THR A 1 177 ? -44.719 -6.507 44.019 1.00 89.25 177 THR A N 1
ATOM 1473 C CA . THR A 1 177 ? -44.513 -5.830 42.732 1.00 89.25 177 THR A CA 1
ATOM 1474 C C . THR A 1 177 ? -44.376 -6.825 41.584 1.00 89.25 177 THR A C 1
ATOM 1476 O O . THR A 1 177 ? -43.415 -7.581 41.494 1.00 89.25 177 THR A O 1
ATOM 1479 N N . GLU A 1 178 ? -45.333 -6.803 40.656 1.00 86.12 178 GLU A N 1
ATOM 1480 C CA . GLU A 1 178 ? -45.282 -7.625 39.446 1.00 86.12 178 GLU A CA 1
ATOM 1481 C C . GLU A 1 178 ? -44.470 -6.917 38.349 1.00 86.12 178 GLU A C 1
ATOM 1483 O O . GLU A 1 178 ? -44.777 -5.790 37.953 1.00 86.12 178 GLU A O 1
ATOM 1488 N N . THR A 1 179 ? -43.437 -7.576 37.819 1.00 86.81 179 THR A N 1
ATOM 1489 C CA . THR A 1 179 ? -42.651 -7.075 36.682 1.00 86.81 179 THR A CA 1
ATOM 1490 C C . THR A 1 179 ? -43.127 -7.706 35.372 1.00 86.81 179 THR A C 1
ATOM 1492 O O . THR A 1 179 ? -42.937 -8.892 35.110 1.00 86.81 179 THR A O 1
ATOM 1495 N N . ASN A 1 180 ? -43.760 -6.903 34.510 1.00 88.62 180 ASN A N 1
ATOM 1496 C CA . ASN A 1 180 ? -44.253 -7.362 33.210 1.00 88.62 180 ASN A CA 1
ATOM 1497 C C . ASN A 1 180 ? -43.202 -7.167 32.104 1.00 88.62 180 ASN A C 1
ATOM 1499 O O . ASN A 1 180 ? -42.870 -6.038 31.740 1.00 88.62 180 ASN A O 1
ATOM 1503 N N . TYR A 1 181 ? -42.726 -8.268 31.518 1.00 89.62 181 TYR A N 1
ATOM 1504 C CA . TYR A 1 181 ? -41.819 -8.253 30.363 1.00 89.62 181 TYR A CA 1
ATOM 1505 C C . TYR A 1 181 ? -42.541 -8.388 29.014 1.00 89.62 181 TYR A C 1
ATOM 1507 O O . TYR A 1 181 ? -41.885 -8.380 27.972 1.00 89.62 181 TYR A O 1
ATOM 1515 N N . ASN A 1 182 ? -43.874 -8.494 28.995 1.00 88.25 182 ASN A N 1
ATOM 1516 C CA . ASN A 1 182 ? -44.640 -8.619 27.760 1.00 88.25 182 ASN A CA 1
ATOM 1517 C C . ASN A 1 182 ? -44.670 -7.288 26.999 1.00 88.25 182 ASN A C 1
ATOM 1519 O O . ASN A 1 182 ? -45.207 -6.277 27.463 1.00 88.25 182 ASN A O 1
ATOM 1523 N N . PHE A 1 183 ? -44.126 -7.302 25.785 1.00 91.00 183 PHE A N 1
ATOM 1524 C CA . PHE A 1 183 ? -44.212 -6.191 24.849 1.00 91.00 183 PHE A CA 1
ATOM 1525 C C . PHE A 1 183 ? -44.585 -6.694 23.457 1.00 91.00 183 PHE A C 1
ATOM 1527 O O . PHE A 1 183 ? -44.180 -7.778 23.043 1.00 91.00 183 PHE A O 1
ATOM 1534 N N . ALA A 1 184 ? -45.334 -5.880 22.723 1.00 88.62 184 ALA A N 1
ATOM 1535 C CA . ALA A 1 184 ? -45.600 -6.085 21.308 1.00 88.62 184 ALA A CA 1
ATOM 1536 C C . ALA A 1 184 ? -44.724 -5.145 20.471 1.00 88.62 184 ALA A C 1
ATOM 1538 O O . ALA A 1 184 ? -44.312 -4.077 20.932 1.00 88.62 184 ALA A O 1
ATOM 1539 N N . LEU A 1 185 ? -44.447 -5.543 19.231 1.00 93.50 185 LEU A N 1
ATOM 1540 C CA . LEU A 1 185 ? -43.804 -4.694 18.234 1.00 93.50 185 LEU A CA 1
ATOM 1541 C C . LEU A 1 185 ? -44.827 -4.336 17.159 1.00 93.50 185 LEU A C 1
ATOM 1543 O O . LEU A 1 185 ? -45.486 -5.215 16.605 1.00 93.50 185 LEU A O 1
ATOM 1547 N N . THR A 1 186 ? -44.950 -3.049 16.857 1.00 92.38 186 THR A N 1
ATOM 1548 C CA . THR A 1 186 ? -45.736 -2.576 15.709 1.00 92.38 186 THR A CA 1
ATOM 1549 C C . THR A 1 186 ? -45.020 -2.932 14.399 1.00 92.38 186 THR A C 1
ATOM 1551 O O . THR A 1 186 ? -43.823 -3.220 14.405 1.00 92.38 186 THR A O 1
ATOM 1554 N N . ALA A 1 187 ? -45.715 -2.857 13.257 1.00 93.88 187 ALA A N 1
ATOM 1555 C CA . ALA A 1 187 ? -45.094 -2.968 11.930 1.00 93.88 187 ALA A CA 1
ATOM 1556 C C . ALA A 1 187 ? -43.885 -2.018 11.758 1.00 93.88 187 ALA A C 1
ATOM 1558 O O . ALA A 1 187 ? -42.879 -2.404 11.169 1.00 93.88 187 ALA A O 1
ATOM 1559 N N . ASP A 1 188 ? -43.932 -0.845 12.398 1.00 92.94 188 ASP A N 1
ATOM 1560 C CA . ASP A 1 188 ? -42.849 0.151 12.427 1.00 92.94 188 ASP A CA 1
ATOM 1561 C C . ASP A 1 188 ? -41.733 -0.169 13.447 1.00 92.94 188 ASP A C 1
ATOM 1563 O O . ASP A 1 188 ? -40.947 0.702 13.812 1.00 92.94 188 ASP A O 1
ATOM 1567 N N . ARG A 1 189 ? -41.697 -1.394 13.991 1.00 91.44 189 ARG A N 1
ATOM 1568 C CA . ARG A 1 189 ? -40.753 -1.867 15.027 1.00 91.44 189 ARG A CA 1
ATOM 1569 C C . ARG A 1 189 ? -40.751 -1.063 16.333 1.00 91.44 189 ARG A C 1
ATOM 1571 O O . ARG A 1 189 ? -39.821 -1.165 17.130 1.00 91.44 189 ARG A O 1
ATOM 1578 N N . ARG A 1 190 ? -41.805 -0.290 16.598 1.00 91.56 190 ARG A N 1
ATOM 1579 C CA . ARG A 1 190 ? -41.975 0.427 17.870 1.00 91.56 190 ARG A CA 1
ATOM 1580 C C . ARG A 1 190 ? -42.440 -0.535 18.962 1.00 91.56 190 ARG A C 1
ATOM 1582 O O . ARG A 1 190 ? -43.350 -1.330 18.735 1.00 91.56 190 ARG A O 1
ATOM 1589 N N . LYS A 1 191 ? -41.820 -0.451 20.143 1.00 91.31 191 LYS A N 1
ATOM 1590 C CA . LYS A 1 191 ? -42.142 -1.281 21.314 1.00 91.31 191 LYS A CA 1
ATOM 1591 C C . LYS A 1 191 ? -43.363 -0.719 22.047 1.00 91.31 191 LYS A C 1
ATOM 1593 O O . LYS A 1 191 ? -43.319 0.406 22.536 1.00 91.31 191 LYS A O 1
ATOM 1598 N N . ILE A 1 192 ? -44.422 -1.516 22.163 1.00 88.31 192 ILE A N 1
ATOM 1599 C CA . ILE A 1 192 ? -45.622 -1.211 22.954 1.00 88.31 192 ILE A CA 1
ATOM 1600 C C . ILE A 1 192 ? -45.619 -2.134 24.176 1.00 88.31 192 ILE A C 1
ATOM 1602 O O . ILE A 1 192 ? -45.675 -3.353 24.029 1.00 88.31 192 ILE A O 1
ATOM 1606 N N . MET A 1 193 ? -45.526 -1.566 25.381 1.00 86.19 193 MET A N 1
ATOM 1607 C CA . MET A 1 193 ? -45.584 -2.334 26.633 1.00 86.19 193 MET A CA 1
ATOM 1608 C C . MET A 1 193 ? -47.018 -2.393 27.163 1.00 86.19 193 MET A C 1
ATOM 1610 O O . MET A 1 193 ? -47.705 -1.372 27.210 1.00 86.19 193 MET A O 1
ATOM 1614 N N . SER A 1 194 ? -47.456 -3.573 27.597 1.00 79.50 194 SER A N 1
ATOM 1615 C CA . SER A 1 194 ? -48.741 -3.750 28.280 1.00 79.50 194 SER A CA 1
ATOM 1616 C C . SER A 1 194 ? -48.582 -3.305 29.738 1.00 79.50 194 SER A C 1
ATOM 1618 O O . SER A 1 194 ? -47.892 -3.949 30.524 1.00 79.50 194 SER A O 1
ATOM 1620 N N . ARG A 1 195 ? -49.149 -2.142 30.082 1.00 72.75 195 ARG A N 1
ATOM 1621 C CA . ARG A 1 195 ? -49.086 -1.571 31.444 1.00 72.75 195 ARG A CA 1
ATOM 1622 C C . ARG A 1 195 ? -50.203 -2.056 32.357 1.00 72.75 195 ARG A C 1
ATOM 1624 O O . ARG A 1 195 ? -50.051 -2.018 33.570 1.00 72.75 195 ARG A O 1
ATOM 1631 N N . GLU A 1 196 ? -51.301 -2.501 31.770 1.00 68.81 196 GLU A N 1
ATOM 1632 C CA . GLU A 1 196 ? -52.443 -3.035 32.491 1.00 68.81 196 GLU A CA 1
ATOM 1633 C C . GLU A 1 196 ? -52.537 -4.529 32.181 1.00 68.81 196 GLU A C 1
ATOM 1635 O O . GLU A 1 196 ? -52.308 -4.911 31.021 1.00 68.81 196 GLU A O 1
ATOM 1640 N N . PRO A 1 197 ? -52.857 -5.377 33.182 1.00 63.72 197 PRO A N 1
ATOM 1641 C CA . PRO A 1 197 ? -53.268 -6.740 32.886 1.00 63.72 197 PRO A CA 1
ATOM 1642 C C . PRO A 1 197 ? -54.399 -6.643 31.863 1.00 63.72 197 PRO A C 1
ATOM 1644 O O . PRO A 1 197 ? -55.177 -5.687 31.953 1.00 63.72 197 PRO A O 1
ATOM 1647 N N . PRO A 1 198 ? -54.484 -7.557 30.879 1.00 59.09 198 PRO A N 1
ATOM 1648 C CA . PRO A 1 198 ? -55.575 -7.543 29.921 1.00 59.09 198 PRO A CA 1
ATOM 1649 C C . PRO A 1 198 ? -56.858 -7.495 30.734 1.00 59.09 198 PRO A C 1
ATOM 1651 O O . PRO A 1 198 ? -57.218 -8.461 31.408 1.00 59.09 198 PRO A O 1
ATOM 1654 N N . THR A 1 199 ? -57.482 -6.318 30.766 1.00 48.50 199 THR A N 1
ATOM 1655 C CA . THR A 1 199 ? -58.722 -6.136 31.483 1.00 48.50 199 THR A CA 1
ATOM 1656 C C . THR A 1 199 ? -59.633 -7.115 30.780 1.00 48.50 199 THR A C 1
ATOM 1658 O O . THR A 1 199 ? -59.821 -7.027 29.563 1.00 48.50 199 THR A O 1
ATOM 1661 N N . ASN A 1 200 ? -60.151 -8.098 31.518 1.00 51.00 200 ASN A N 1
ATOM 1662 C CA . ASN A 1 200 ? -61.386 -8.728 31.106 1.00 51.00 200 ASN A CA 1
ATOM 1663 C C . ASN A 1 200 ? -62.331 -7.544 30.978 1.00 51.00 200 ASN A C 1
ATOM 1665 O O . ASN A 1 200 ? -62.764 -7.013 32.001 1.00 51.00 200 ASN A O 1
ATOM 1669 N N . LEU A 1 201 ? -62.496 -7.041 29.746 1.00 52.88 201 LEU A N 1
ATOM 1670 C CA . LEU A 1 201 ? -63.475 -6.031 29.391 1.00 52.88 201 LEU A CA 1
ATOM 1671 C C . LEU A 1 201 ? -64.692 -6.421 30.206 1.00 52.88 201 LEU A C 1
ATOM 1673 O O . LEU A 1 201 ? -65.151 -7.562 30.078 1.00 52.88 201 LEU A O 1
ATOM 1677 N N . GLY A 1 202 ? -65.065 -5.559 31.161 1.00 45.91 202 GLY A N 1
ATOM 1678 C CA . GLY A 1 202 ? -66.082 -5.889 32.149 1.00 45.91 202 GLY A CA 1
ATOM 1679 C C . GLY A 1 202 ? -67.289 -6.479 31.438 1.00 45.91 202 GLY A C 1
ATOM 1680 O O . GLY A 1 202 ? -67.469 -6.248 30.248 1.00 45.91 202 GLY A O 1
ATOM 1681 N N . THR A 1 203 ? -68.123 -7.220 32.149 1.00 54.00 203 THR A N 1
ATOM 1682 C CA . THR A 1 203 ? -69.333 -7.934 31.692 1.00 54.00 203 THR A CA 1
ATOM 1683 C C . THR A 1 203 ? -70.293 -7.181 30.733 1.00 54.00 203 THR A C 1
ATOM 1685 O O . THR A 1 203 ? -71.300 -7.746 30.326 1.00 54.00 203 THR A O 1
ATOM 1688 N N . GLN A 1 204 ? -70.002 -5.930 30.364 1.00 54.38 204 GLN A N 1
ATOM 1689 C CA . GLN A 1 204 ? -70.690 -5.029 29.440 1.00 54.38 204 GLN A CA 1
ATOM 1690 C C . GLN A 1 204 ? -69.917 -4.714 28.133 1.00 54.38 204 GLN A C 1
ATOM 1692 O O . GLN A 1 204 ? -70.452 -4.035 27.259 1.00 54.38 204 GLN A O 1
ATOM 1697 N N . GLY A 1 205 ? -68.663 -5.151 27.975 1.00 55.94 205 GLY A N 1
ATOM 1698 C CA . GLY A 1 205 ? -67.880 -4.959 26.754 1.00 55.94 205 GLY A CA 1
ATOM 1699 C C . GLY A 1 205 ? -68.127 -6.088 25.747 1.00 55.94 205 GLY A C 1
ATOM 1700 O O . GLY A 1 205 ? -68.140 -7.256 26.142 1.00 55.94 205 GLY A O 1
ATOM 1701 N N . PRO A 1 206 ? -68.318 -5.790 24.451 1.00 57.84 206 PRO A N 1
ATOM 1702 C CA . PRO A 1 206 ? -68.499 -6.826 23.445 1.00 57.84 206 PRO A CA 1
ATOM 1703 C C . PRO A 1 206 ? -67.235 -7.705 23.398 1.00 57.84 206 PRO A C 1
ATOM 1705 O O . PRO A 1 206 ? -66.123 -7.200 23.251 1.00 57.84 206 PRO A O 1
ATOM 1708 N N . GLY A 1 207 ? -67.399 -9.020 23.600 1.00 53.59 207 GLY A N 1
ATOM 1709 C CA . GLY A 1 207 ? -66.276 -9.960 23.707 1.00 53.59 207 GLY A CA 1
ATOM 1710 C C . GLY A 1 207 ? -65.367 -9.952 22.465 1.00 53.59 207 GLY A C 1
ATOM 1711 O O . GLY A 1 207 ? -65.777 -9.459 21.416 1.00 53.59 207 GLY A O 1
ATOM 1712 N N . PRO A 1 208 ? -64.156 -10.538 22.519 1.00 57.62 208 PRO A N 1
ATOM 1713 C CA . PRO A 1 208 ? -63.165 -10.483 21.432 1.00 57.62 208 PRO A CA 1
ATOM 1714 C C . PRO A 1 208 ? -63.709 -10.856 20.038 1.00 57.62 208 PRO A C 1
ATOM 1716 O O . PRO A 1 208 ? -63.263 -10.321 19.026 1.00 57.62 208 PRO A O 1
ATOM 1719 N N . ALA A 1 209 ? -64.716 -11.733 19.980 1.00 56.78 209 ALA A N 1
ATOM 1720 C CA . ALA A 1 209 ? -65.399 -12.131 18.749 1.00 56.78 209 ALA A CA 1
ATOM 1721 C C . ALA A 1 209 ? -66.258 -11.017 18.113 1.00 56.78 209 ALA A C 1
ATOM 1723 O O . ALA A 1 209 ? -66.445 -10.993 16.902 1.00 56.78 209 ALA A O 1
ATOM 1724 N N . ALA A 1 210 ? -66.757 -10.054 18.885 1.00 56.34 210 ALA A N 1
ATOM 1725 C CA . ALA A 1 210 ? -67.557 -8.948 18.363 1.00 56.34 210 ALA A CA 1
ATOM 1726 C C . ALA A 1 210 ? -66.723 -7.942 17.549 1.00 56.34 210 ALA A C 1
ATOM 1728 O O . ALA A 1 210 ? -67.237 -7.306 16.629 1.00 56.34 210 ALA A O 1
ATOM 1729 N N . TYR A 1 211 ? -65.414 -7.869 17.809 1.00 52.16 211 TYR A N 1
ATOM 1730 C CA . TYR A 1 211 ? -64.472 -7.114 16.979 1.00 52.16 211 TYR A CA 1
ATOM 1731 C C . TYR A 1 211 ? -64.113 -7.833 15.668 1.00 52.16 211 TYR A C 1
ATOM 1733 O O . TYR A 1 211 ? -63.538 -7.211 14.779 1.00 52.16 211 TYR A O 1
ATOM 1741 N N . GLN A 1 212 ? -64.496 -9.106 15.491 1.00 53.97 212 GLN A N 1
ATOM 1742 C CA . GLN A 1 212 ? -64.411 -9.769 14.182 1.00 53.97 212 GLN A CA 1
ATOM 1743 C C . GLN A 1 212 ? -65.512 -9.277 13.225 1.00 53.97 212 GLN A C 1
ATOM 1745 O O . GLN A 1 212 ? -65.310 -9.279 12.014 1.00 53.97 212 GLN A O 1
ATOM 1750 N N . GLY A 1 213 ? -66.657 -8.824 13.756 1.00 47.91 213 GLY A N 1
ATOM 1751 C CA . GLY A 1 213 ? -67.779 -8.303 12.964 1.00 47.91 213 GLY A CA 1
ATOM 1752 C C . GLY A 1 213 ? -67.662 -6.816 12.610 1.00 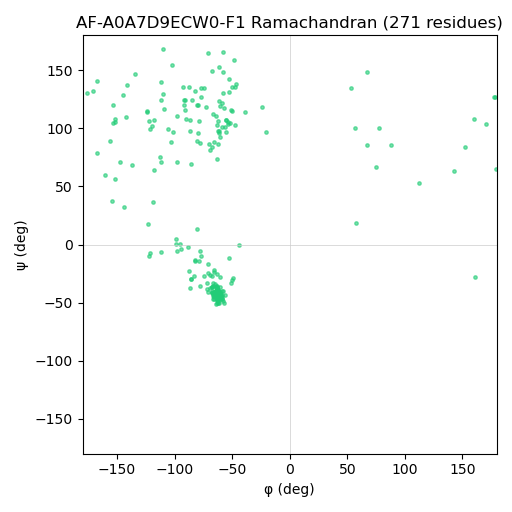47.91 213 GLY A C 1
ATOM 1753 O O . GLY A 1 213 ? -68.119 -6.394 11.548 1.00 47.91 213 GLY A O 1
ATOM 1754 N N . ALA A 1 214 ? -67.010 -6.016 13.460 1.00 47.97 214 ALA A N 1
ATOM 1755 C CA . ALA A 1 214 ? -66.750 -4.598 13.213 1.00 47.97 214 ALA A CA 1
ATOM 1756 C C . ALA A 1 214 ? -65.459 -4.422 12.398 1.00 47.97 214 ALA A C 1
ATOM 1758 O O . ALA A 1 214 ? -64.440 -3.968 12.907 1.00 47.97 214 ALA A O 1
ATOM 1759 N N . GLY A 1 215 ? -65.528 -4.845 11.134 1.00 45.50 215 GLY A N 1
ATOM 1760 C CA . GLY A 1 215 ? -64.462 -4.856 10.137 1.00 45.50 215 GLY A CA 1
ATOM 1761 C C . GLY A 1 215 ? -63.287 -3.912 10.391 1.00 45.50 215 GLY A C 1
ATOM 1762 O O . GLY A 1 215 ? -63.276 -2.774 9.916 1.00 45.50 215 GLY A O 1
ATOM 1763 N N . LEU A 1 216 ? -62.213 -4.456 10.971 1.00 43.91 216 LEU A N 1
ATOM 1764 C CA . LEU A 1 216 ? -60.892 -4.091 10.492 1.00 43.91 216 LEU A CA 1
ATOM 1765 C C . LEU A 1 216 ? -60.880 -4.552 9.034 1.0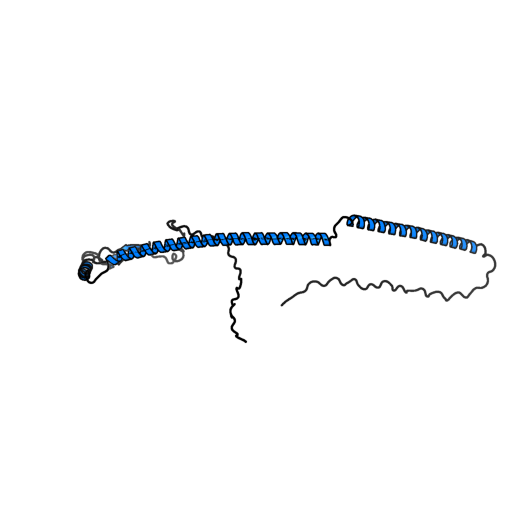0 43.91 216 LEU A C 1
ATOM 1767 O O . LEU A 1 216 ? -60.763 -5.743 8.743 1.00 43.91 216 LEU A O 1
ATOM 1771 N N . LYS A 1 217 ? -61.143 -3.616 8.118 1.00 45.28 217 LYS A N 1
ATOM 1772 C CA . LYS A 1 217 ? -61.018 -3.848 6.685 1.00 45.28 217 LYS A CA 1
ATOM 1773 C C . LYS A 1 217 ? -59.546 -4.155 6.439 1.00 45.28 217 LYS A C 1
ATOM 1775 O O . LYS A 1 217 ? -58.766 -3.258 6.138 1.00 45.28 217 LYS A O 1
ATOM 1780 N N . PHE A 1 218 ? -59.161 -5.420 6.578 1.00 44.56 218 PHE A N 1
ATOM 1781 C CA . PHE A 1 218 ? -58.041 -5.944 5.828 1.00 44.56 218 PHE A CA 1
ATOM 1782 C C . PHE A 1 218 ? -58.428 -5.677 4.385 1.00 44.56 218 PHE A C 1
ATOM 1784 O O . PHE A 1 218 ? -59.303 -6.350 3.836 1.00 44.56 218 PHE A O 1
ATOM 1791 N N . THR A 1 219 ? -57.867 -4.618 3.800 1.00 47.00 219 THR A N 1
ATOM 1792 C CA . THR A 1 219 ? -57.870 -4.485 2.355 1.00 47.00 219 THR A CA 1
ATOM 1793 C C . THR A 1 219 ? -57.340 -5.820 1.868 1.00 47.00 219 THR A C 1
ATOM 1795 O O . THR A 1 219 ? -56.252 -6.256 2.250 1.00 47.00 219 THR A O 1
ATOM 1798 N N . THR A 1 220 ? -58.195 -6.564 1.172 1.00 44.75 220 THR A N 1
ATOM 1799 C CA . THR A 1 220 ? -57.818 -7.849 0.608 1.00 44.75 220 THR A CA 1
ATOM 1800 C C . THR A 1 220 ? -56.609 -7.563 -0.249 1.00 44.75 220 THR A C 1
ATOM 1802 O O . THR A 1 220 ? -56.732 -6.901 -1.279 1.00 44.75 220 THR A O 1
ATOM 1805 N N . ARG A 1 221 ? -55.438 -7.982 0.230 1.00 44.53 221 ARG A N 1
ATOM 1806 C CA . ARG A 1 221 ? -54.181 -7.858 -0.485 1.00 44.53 221 ARG A CA 1
ATOM 1807 C C . ARG A 1 221 ? -54.384 -8.608 -1.791 1.00 44.53 221 ARG A C 1
ATOM 1809 O O . ARG A 1 221 ? -54.428 -9.839 -1.814 1.00 44.53 221 ARG A O 1
ATOM 1816 N N . THR A 1 222 ? -54.625 -7.863 -2.859 1.00 49.69 222 THR A N 1
ATOM 1817 C CA . THR A 1 222 ? -54.783 -8.400 -4.197 1.00 49.69 222 TH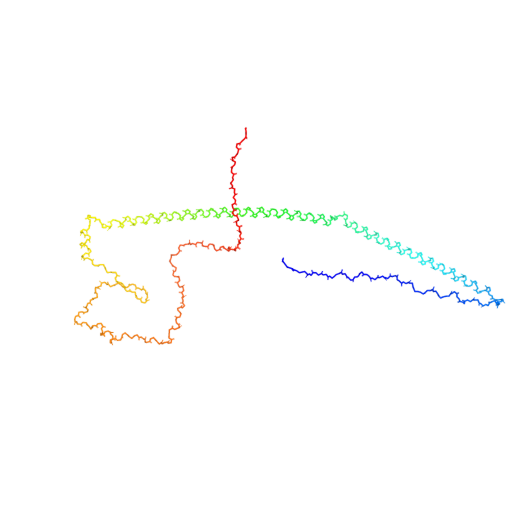R A CA 1
ATOM 1818 C C . THR A 1 222 ? -53.507 -9.161 -4.527 1.00 49.69 222 THR A C 1
ATOM 1820 O O . THR A 1 222 ? -52.401 -8.658 -4.339 1.00 49.69 222 THR A O 1
ATOM 1823 N N . LYS A 1 223 ? -53.645 -10.403 -5.009 1.00 52.97 223 LYS A N 1
ATOM 1824 C CA . LYS A 1 223 ? -52.529 -11.297 -5.392 1.00 52.97 223 LYS A CA 1
ATOM 1825 C C . LYS A 1 223 ? -51.534 -10.660 -6.382 1.00 52.97 223 LYS A C 1
ATOM 1827 O O . LYS A 1 223 ? -50.470 -11.219 -6.610 1.00 52.97 223 LYS A O 1
ATOM 1832 N N . GLN A 1 224 ? -51.881 -9.517 -6.971 1.00 54.53 224 GLN A N 1
ATOM 1833 C CA . GLN A 1 224 ? -51.056 -8.758 -7.906 1.00 54.53 224 GLN A CA 1
ATOM 1834 C C . GLN A 1 224 ? -50.017 -7.846 -7.229 1.00 54.53 224 GLN A C 1
ATOM 1836 O O . GLN A 1 224 ? -49.057 -7.458 -7.890 1.00 54.53 224 GLN A O 1
ATOM 1841 N N . ASP A 1 225 ? -50.125 -7.582 -5.921 1.00 51.06 225 ASP A N 1
ATOM 1842 C CA . ASP A 1 225 ? -49.216 -6.658 -5.220 1.00 51.06 225 ASP A CA 1
ATOM 1843 C C . ASP A 1 225 ? -48.084 -7.361 -4.456 1.00 51.06 225 ASP A C 1
ATOM 1845 O O . ASP A 1 225 ? -47.247 -6.710 -3.831 1.00 51.06 225 ASP A O 1
ATOM 1849 N N . SER A 1 226 ? -48.008 -8.698 -4.492 1.00 51.84 226 SER A N 1
ATOM 1850 C CA . SER A 1 226 ? -47.010 -9.443 -3.709 1.00 51.84 226 SER A CA 1
ATOM 1851 C C . SER A 1 226 ? -45.596 -9.440 -4.301 1.00 51.84 226 SER A C 1
ATOM 1853 O O . SER A 1 226 ? -44.689 -9.939 -3.646 1.00 51.84 226 SER A O 1
ATOM 1855 N N . TRP A 1 227 ? -45.390 -8.886 -5.503 1.00 50.81 227 TRP A N 1
ATOM 1856 C CA . TRP A 1 227 ? -44.084 -8.897 -6.188 1.00 50.81 227 TRP A CA 1
ATOM 1857 C C . TRP A 1 227 ? -43.531 -7.507 -6.531 1.00 50.81 227 TRP A C 1
ATOM 1859 O O . TRP A 1 227 ? -42.378 -7.410 -6.938 1.00 50.81 227 TRP A O 1
ATOM 1869 N N . LYS A 1 228 ? -44.316 -6.430 -6.379 1.00 50.62 228 LYS A N 1
ATOM 1870 C CA . LYS A 1 228 ? -43.906 -5.082 -6.819 1.00 50.62 228 LYS A CA 1
ATOM 1871 C C . LYS A 1 228 ? -43.257 -4.206 -5.756 1.00 50.62 228 LYS A C 1
ATOM 1873 O O . LYS A 1 228 ? -42.777 -3.138 -6.099 1.00 50.62 228 LYS A O 1
ATOM 1878 N N . MET A 1 229 ? -43.169 -4.661 -4.513 1.00 42.72 229 MET A N 1
ATOM 1879 C CA . MET A 1 229 ? -42.383 -3.962 -3.499 1.00 42.72 229 MET A CA 1
ATOM 1880 C C . MET A 1 229 ? -41.191 -4.830 -3.124 1.00 42.72 229 MET A C 1
ATOM 1882 O O . MET A 1 229 ? -41.161 -5.462 -2.071 1.00 42.72 229 MET A O 1
ATOM 1886 N N . ARG A 1 230 ? -40.198 -4.863 -4.020 1.00 45.38 230 ARG A N 1
ATOM 1887 C CA . ARG A 1 230 ? -38.815 -4.849 -3.550 1.00 45.38 230 ARG A CA 1
ATOM 1888 C C . ARG A 1 230 ? -38.679 -3.462 -2.922 1.00 45.38 230 ARG A C 1
ATOM 1890 O O . ARG A 1 230 ? -38.821 -2.499 -3.670 1.00 45.38 230 ARG A O 1
ATOM 1897 N N . PRO A 1 231 ? -38.518 -3.326 -1.597 1.00 48.28 231 PRO A N 1
ATOM 1898 C CA . PRO A 1 231 ? -38.101 -2.045 -1.069 1.00 48.28 231 PRO A CA 1
ATOM 1899 C C . PRO A 1 231 ? -36.782 -1.758 -1.778 1.00 48.28 231 PRO A C 1
ATOM 1901 O O . PRO A 1 231 ? -35.848 -2.563 -1.692 1.00 48.28 231 PRO A O 1
ATOM 1904 N N . GLU A 1 232 ? -36.734 -0.686 -2.563 1.00 49.81 232 GLU A N 1
ATOM 1905 C CA . GLU A 1 232 ? -35.467 -0.006 -2.745 1.00 49.81 232 GLU A CA 1
ATOM 1906 C C . GLU A 1 232 ? -35.037 0.312 -1.321 1.00 49.81 232 GLU A C 1
ATOM 1908 O O . GLU A 1 232 ? -35.708 1.041 -0.592 1.00 49.81 232 GLU A O 1
ATOM 1913 N N . VAL A 1 233 ? -34.027 -0.422 -0.862 1.00 46.91 233 VAL A N 1
ATOM 1914 C CA . VAL A 1 233 ? -33.310 -0.071 0.347 1.00 46.91 233 VAL A CA 1
ATOM 1915 C C . VAL A 1 233 ? -32.602 1.216 -0.041 1.00 46.91 233 VAL A C 1
ATOM 1917 O O . VAL A 1 233 ? -31.489 1.199 -0.555 1.00 46.91 233 VAL A O 1
ATOM 1920 N N . GLU A 1 234 ? -33.318 2.330 0.071 1.00 48.53 234 GLU A N 1
ATOM 1921 C CA . GLU A 1 234 ? -32.679 3.606 0.301 1.00 48.53 234 GLU A CA 1
ATOM 1922 C C . GLU A 1 234 ? -32.000 3.427 1.654 1.00 48.53 234 GLU A C 1
ATOM 1924 O O . GLU A 1 234 ? -32.637 3.439 2.709 1.00 48.53 234 GLU A O 1
ATOM 1929 N N . ASP A 1 235 ? -30.707 3.111 1.596 1.00 45.00 235 ASP A N 1
ATOM 1930 C CA . ASP A 1 235 ? -29.798 3.207 2.723 1.00 45.00 235 ASP A CA 1
ATOM 1931 C C . ASP A 1 235 ? -29.730 4.694 3.121 1.00 45.00 235 ASP A C 1
ATOM 1933 O O . ASP A 1 235 ? -28.748 5.387 2.860 1.00 45.00 235 ASP A O 1
ATOM 1937 N N . GLU A 1 236 ? -30.791 5.211 3.746 1.00 46.16 236 GLU A N 1
ATOM 1938 C CA . GLU A 1 236 ? -30.708 6.388 4.603 1.00 46.16 236 GLU A CA 1
ATOM 1939 C C . GLU A 1 236 ? -29.922 5.971 5.848 1.00 46.16 236 GLU A C 1
ATOM 1941 O O . GLU A 1 236 ? -30.452 5.618 6.906 1.00 46.16 236 GLU A O 1
ATOM 1946 N N . ILE A 1 237 ? -28.601 5.971 5.678 1.00 43.38 237 ILE A N 1
ATOM 1947 C CA . ILE A 1 237 ? -27.635 6.024 6.761 1.00 43.38 237 ILE A CA 1
ATOM 1948 C C . ILE A 1 237 ? -27.896 7.352 7.473 1.00 43.38 237 ILE A C 1
ATOM 1950 O O . ILE A 1 237 ? -27.428 8.405 7.049 1.00 43.38 237 ILE A O 1
ATOM 1954 N N . ASN A 1 238 ? -28.685 7.307 8.547 1.00 42.41 238 ASN A N 1
ATOM 1955 C CA . ASN A 1 238 ? -28.717 8.390 9.514 1.00 42.41 238 ASN A CA 1
ATOM 1956 C C . ASN A 1 238 ? -27.322 8.496 10.139 1.00 42.41 238 ASN A C 1
ATOM 1958 O O . ASN A 1 238 ? -26.903 7.647 10.928 1.00 42.41 238 ASN A O 1
ATOM 1962 N N . GLU A 1 239 ? -26.615 9.546 9.734 1.00 53.50 239 GLU A N 1
ATOM 1963 C CA . GLU A 1 239 ? -25.390 10.057 10.331 1.00 53.50 239 GLU A CA 1
ATOM 1964 C C . GLU A 1 239 ? -25.654 10.467 11.785 1.00 53.50 239 GLU A C 1
ATOM 1966 O O . GLU A 1 239 ? -26.051 11.592 12.080 1.00 53.50 239 GLU A O 1
ATOM 1971 N N . ALA A 1 240 ? -25.421 9.549 12.716 1.00 52.88 240 ALA A N 1
ATOM 1972 C CA . ALA A 1 240 ? -25.029 9.892 14.073 1.00 52.88 240 ALA A CA 1
ATOM 1973 C C . ALA A 1 240 ? -24.231 8.723 14.660 1.00 52.88 240 ALA A C 1
ATOM 1975 O O . ALA A 1 240 ? -24.729 7.606 14.775 1.00 52.88 240 ALA A O 1
ATOM 1976 N N . ASP A 1 241 ? -22.986 9.021 15.022 1.00 50.72 241 ASP A N 1
ATOM 1977 C CA . ASP A 1 241 ? -22.048 8.183 15.771 1.00 50.72 241 ASP A CA 1
ATOM 1978 C C . ASP A 1 241 ? -21.387 7.008 15.033 1.00 50.72 241 ASP A C 1
ATOM 1980 O O . ASP A 1 241 ? -21.469 5.845 15.431 1.00 50.72 241 ASP A O 1
ATOM 1984 N N . THR A 1 242 ? -20.545 7.336 14.049 1.00 41.78 242 THR A N 1
ATOM 1985 C CA . THR A 1 242 ? -19.314 6.563 13.821 1.00 41.78 242 THR A CA 1
ATOM 1986 C C . THR A 1 242 ? -18.097 7.452 14.007 1.00 41.78 242 THR A C 1
ATOM 1988 O O . THR A 1 242 ? -17.782 8.294 13.170 1.00 41.78 242 THR A O 1
ATOM 1991 N N . ASN A 1 243 ? -17.407 7.223 15.122 1.00 47.84 243 ASN A N 1
ATOM 1992 C CA . ASN A 1 243 ? -16.033 7.646 15.343 1.00 47.84 243 ASN A CA 1
ATOM 1993 C C . ASN A 1 243 ? -15.154 7.276 14.139 1.00 47.84 243 ASN A C 1
ATOM 1995 O O . ASN A 1 243 ? -15.211 6.149 13.644 1.00 47.84 243 ASN A O 1
ATOM 1999 N N . GLU A 1 244 ? -14.324 8.228 13.722 1.00 48.59 244 GLU A N 1
ATOM 2000 C CA . GLU A 1 244 ? -13.335 8.120 12.655 1.00 48.59 244 GLU A CA 1
ATOM 2001 C C . GLU A 1 244 ? -12.484 6.844 12.778 1.00 48.59 244 GLU A C 1
ATOM 2003 O O . GLU A 1 244 ? -11.539 6.756 13.563 1.00 48.59 244 GLU A O 1
ATOM 2008 N N . VAL A 1 245 ? -12.788 5.849 11.946 1.00 46.69 245 VAL A N 1
ATOM 2009 C CA . VAL A 1 245 ? -11.840 4.802 11.569 1.00 46.69 245 VAL A CA 1
ATOM 2010 C C . VAL A 1 245 ? -11.340 5.171 10.182 1.00 46.69 245 VAL A C 1
ATOM 2012 O O . VAL A 1 245 ? -11.983 4.910 9.169 1.00 46.69 245 VAL A O 1
ATOM 2015 N N . VAL A 1 246 ? -10.177 5.818 10.144 1.00 47.59 246 VAL A N 1
ATOM 2016 C CA . VAL A 1 246 ? -9.426 6.095 8.918 1.00 47.59 246 VAL A CA 1
ATOM 2017 C C . VAL A 1 246 ? -8.951 4.761 8.335 1.00 47.59 246 VAL A C 1
ATOM 2019 O O . VAL A 1 246 ? -7.858 4.278 8.631 1.00 47.59 246 VAL A O 1
ATOM 2022 N N . THR A 1 247 ? -9.780 4.127 7.506 1.00 40.91 247 THR A N 1
ATOM 2023 C CA . THR A 1 247 ? -9.345 3.017 6.657 1.00 40.91 247 THR A CA 1
ATOM 2024 C C . THR A 1 247 ? -8.624 3.588 5.444 1.00 40.91 247 THR A C 1
ATOM 2026 O O . THR A 1 247 ? -9.238 3.963 4.444 1.00 40.91 247 THR A O 1
ATOM 2029 N N . ASN A 1 248 ? -7.296 3.640 5.530 1.00 43.44 248 ASN A N 1
ATOM 2030 C CA . ASN A 1 248 ? -6.440 3.791 4.362 1.00 43.44 248 ASN A CA 1
ATOM 2031 C C . ASN A 1 248 ? -6.625 2.566 3.459 1.00 43.44 248 ASN A C 1
ATOM 2033 O O . ASN A 1 248 ? -6.096 1.488 3.727 1.00 43.44 248 ASN A O 1
ATOM 2037 N N . LYS A 1 249 ? -7.386 2.753 2.382 1.00 44.81 249 LYS A N 1
ATOM 2038 C CA . LYS A 1 249 ? -7.489 1.833 1.252 1.00 44.81 249 LYS A CA 1
ATOM 2039 C C . LYS A 1 249 ? -6.156 1.887 0.497 1.00 44.81 249 LYS A C 1
ATOM 2041 O O . LYS A 1 249 ? -5.958 2.717 -0.382 1.00 44.81 249 LYS A O 1
ATOM 2046 N N . ALA A 1 250 ? -5.200 1.074 0.932 1.00 45.16 250 ALA A N 1
ATOM 2047 C CA . ALA A 1 250 ? -3.995 0.790 0.171 1.00 45.16 250 ALA A CA 1
ATOM 2048 C C . ALA A 1 250 ? -4.264 -0.458 -0.668 1.00 45.16 250 ALA A C 1
ATOM 2050 O O . ALA A 1 250 ? -4.561 -1.520 -0.124 1.00 45.16 250 ALA A O 1
ATOM 2051 N N . ASP A 1 251 ? -4.158 -0.306 -1.984 1.00 47.38 251 ASP A N 1
ATOM 2052 C CA . ASP A 1 251 ? -4.067 -1.406 -2.931 1.00 47.38 251 ASP A CA 1
ATOM 2053 C C . ASP A 1 251 ? -2.915 -2.333 -2.513 1.00 47.38 251 ASP A C 1
ATOM 2055 O O . ASP A 1 251 ? -1.735 -2.000 -2.650 1.00 47.38 251 ASP A O 1
ATOM 2059 N N . ILE A 1 252 ? -3.263 -3.492 -1.956 1.00 45.44 252 ILE A N 1
ATOM 2060 C CA . ILE A 1 252 ? -2.341 -4.599 -1.720 1.00 45.44 252 ILE A CA 1
ATOM 2061 C C . ILE A 1 252 ? -2.634 -5.608 -2.819 1.00 45.44 252 ILE A C 1
ATOM 2063 O O . ILE A 1 252 ? -3.483 -6.485 -2.695 1.00 45.44 252 ILE A O 1
ATOM 2067 N N . SER A 1 253 ? -1.940 -5.422 -3.938 1.00 49.47 253 SER A N 1
ATOM 2068 C CA . SER A 1 253 ? -1.736 -6.472 -4.921 1.00 49.47 253 SER A CA 1
ATOM 2069 C C . SER A 1 253 ? -1.029 -7.641 -4.242 1.00 49.47 253 SER A C 1
ATOM 2071 O O . SER A 1 253 ? 0.063 -7.484 -3.690 1.00 49.47 253 SER A O 1
ATOM 2073 N N . GLU A 1 254 ? -1.672 -8.796 -4.300 1.00 49.03 254 GLU A N 1
ATOM 2074 C CA . GLU A 1 254 ? -1.153 -10.096 -3.912 1.00 49.03 254 GLU A CA 1
ATOM 2075 C C . GLU A 1 254 ? 0.209 -10.350 -4.577 1.00 49.03 254 GLU A C 1
ATOM 2077 O O . GLU A 1 254 ? 0.317 -10.458 -5.799 1.00 49.03 254 GLU A O 1
ATOM 2082 N N . SER A 1 255 ? 1.268 -10.460 -3.773 1.00 48.12 255 SER A N 1
ATOM 2083 C CA . SER A 1 255 ? 2.482 -11.160 -4.183 1.00 48.12 255 SER A CA 1
ATOM 2084 C C . SER A 1 255 ? 2.735 -12.287 -3.195 1.00 48.12 255 SER A C 1
ATOM 2086 O O . SER A 1 255 ? 3.245 -12.081 -2.095 1.00 48.12 255 SER A O 1
ATOM 2088 N N . SER A 1 256 ? 2.344 -13.482 -3.616 1.00 52.12 256 SER A N 1
ATOM 2089 C CA . SER A 1 256 ? 2.763 -14.760 -3.063 1.00 52.12 256 SER A CA 1
ATOM 2090 C C . SER A 1 256 ? 4.294 -14.841 -3.040 1.00 52.12 256 SER A C 1
ATOM 2092 O O . SER A 1 256 ? 4.927 -15.031 -4.080 1.00 52.12 256 SER A O 1
ATOM 2094 N N . GLY A 1 257 ? 4.881 -14.668 -1.858 1.00 42.81 257 GLY A N 1
ATOM 2095 C CA . GLY A 1 257 ? 6.284 -14.933 -1.567 1.00 42.81 257 GLY A CA 1
ATOM 2096 C C . GLY A 1 257 ? 6.346 -15.988 -0.476 1.00 42.81 257 GLY A C 1
ATOM 2097 O O . GLY A 1 257 ? 6.060 -15.708 0.678 1.00 42.81 257 GLY A O 1
ATOM 2098 N N . SER A 1 258 ? 6.624 -17.214 -0.889 1.00 48.59 258 SER A N 1
ATOM 2099 C CA . SER A 1 258 ? 6.827 -18.399 -0.065 1.00 48.59 258 SER A CA 1
ATOM 2100 C C . SER A 1 258 ? 8.058 -18.247 0.834 1.00 48.59 258 SER A C 1
ATOM 2102 O O . SER A 1 258 ? 9.179 -18.275 0.327 1.00 48.59 258 SER A O 1
ATOM 2104 N N . ASP A 1 259 ? 7.835 -18.131 2.143 1.00 44.06 259 ASP A N 1
ATOM 2105 C CA . ASP A 1 259 ? 8.862 -18.285 3.174 1.00 44.06 259 ASP A CA 1
ATOM 2106 C C . ASP A 1 259 ? 8.975 -19.771 3.531 1.00 44.06 259 ASP A C 1
ATOM 2108 O O . ASP A 1 259 ? 8.082 -20.369 4.131 1.00 44.06 259 ASP A O 1
ATOM 2112 N N . SER A 1 260 ? 10.070 -20.378 3.082 1.00 60.78 260 SER A N 1
ATOM 2113 C CA . SER A 1 260 ? 10.509 -21.706 3.489 1.00 60.78 260 SER A CA 1
ATOM 2114 C C . SER A 1 260 ? 11.156 -21.640 4.869 1.00 60.78 260 SER A C 1
ATOM 2116 O O . SER A 1 260 ? 12.072 -20.851 5.107 1.00 60.78 260 SER A O 1
ATOM 2118 N N . GLU A 1 261 ? 10.639 -22.496 5.737 1.00 53.00 261 GLU A N 1
ATOM 2119 C CA . GLU A 1 261 ? 10.987 -22.725 7.131 1.00 53.00 261 GLU A CA 1
ATOM 2120 C C . GLU A 1 261 ? 12.441 -23.188 7.339 1.00 53.00 261 GLU A C 1
ATOM 2122 O O . GLU A 1 261 ? 13.004 -23.864 6.482 1.00 53.00 261 GLU A O 1
ATOM 2127 N N . SER A 1 262 ? 12.958 -22.856 8.534 1.00 48.59 262 SER A N 1
ATOM 2128 C CA . SER A 1 262 ? 13.761 -23.693 9.458 1.00 48.59 262 SER A CA 1
ATOM 2129 C C . SER A 1 262 ? 15.018 -24.400 8.913 1.00 48.59 262 SER A C 1
ATOM 2131 O O . SER A 1 262 ? 14.975 -25.096 7.911 1.00 48.59 262 SER A O 1
ATOM 2133 N N . SER A 1 263 ? 16.176 -24.397 9.567 1.00 54.47 263 SER A N 1
ATOM 2134 C CA . SER A 1 263 ? 16.447 -24.332 11.006 1.00 54.47 263 SER A CA 1
ATOM 2135 C C . SER A 1 263 ? 17.964 -24.269 11.191 1.00 54.47 263 SER A C 1
ATOM 2137 O O . SER A 1 263 ? 18.679 -25.105 10.636 1.00 54.47 263 SER A O 1
ATOM 2139 N N . ASP A 1 264 ? 18.420 -23.312 11.993 1.00 58.97 264 ASP A N 1
ATOM 2140 C CA . ASP A 1 264 ? 19.654 -23.423 12.765 1.00 58.97 264 ASP A CA 1
ATOM 2141 C C . ASP A 1 264 ? 19.331 -24.207 14.043 1.00 58.97 264 ASP A C 1
ATOM 2143 O O . ASP A 1 264 ? 18.310 -23.930 14.669 1.00 58.97 264 ASP A O 1
ATOM 2147 N N . ASP A 1 265 ? 20.153 -25.205 14.368 1.00 56.78 265 ASP A N 1
ATOM 2148 C CA . ASP A 1 265 ? 20.618 -25.562 15.719 1.00 56.78 265 ASP A CA 1
ATOM 2149 C C . ASP A 1 265 ? 21.109 -27.017 15.715 1.00 56.78 265 ASP A C 1
ATOM 2151 O O . ASP A 1 265 ? 20.316 -27.949 15.663 1.00 56.78 265 ASP A O 1
ATOM 2155 N N . ASP A 1 266 ? 22.427 -27.211 15.805 1.00 58.75 266 ASP A N 1
ATOM 2156 C CA . ASP A 1 266 ? 22.977 -28.297 16.618 1.00 58.75 266 ASP A CA 1
ATOM 2157 C C . ASP A 1 266 ? 24.391 -27.931 17.084 1.00 58.75 266 ASP A C 1
ATOM 2159 O O . ASP A 1 266 ? 25.378 -27.920 16.343 1.00 58.75 266 ASP A O 1
ATOM 2163 N N . VAL A 1 267 ? 24.430 -27.573 18.365 1.00 60.69 267 VAL A N 1
ATOM 2164 C CA . VAL A 1 267 ? 25.591 -27.180 19.153 1.00 60.69 267 VAL A CA 1
ATOM 2165 C C . VAL A 1 267 ? 26.449 -28.396 19.500 1.00 60.69 267 VAL A C 1
ATOM 2167 O O . VAL A 1 267 ? 25.977 -29.427 19.978 1.00 60.69 267 VAL A O 1
ATOM 2170 N N . GLU A 1 268 ? 27.750 -28.196 19.313 1.00 58.47 268 GLU A N 1
ATOM 2171 C CA . GLU A 1 268 ? 28.891 -28.937 19.844 1.00 58.47 268 GLU A CA 1
ATOM 2172 C C . GLU A 1 268 ? 28.654 -29.718 21.146 1.00 58.47 268 GLU A C 1
ATOM 2174 O O . GLU A 1 268 ? 28.538 -29.151 22.233 1.00 58.47 268 GLU A O 1
ATOM 2179 N N . LYS A 1 269 ? 28.821 -31.041 21.064 1.00 64.88 269 LYS A N 1
ATOM 2180 C CA . LYS A 1 269 ? 29.568 -31.807 22.070 1.00 64.88 269 LYS A CA 1
ATOM 2181 C C . LYS A 1 269 ? 30.370 -32.896 21.375 1.00 64.88 269 LYS A C 1
ATOM 2183 O O . LYS A 1 269 ? 29.805 -33.894 20.944 1.00 64.88 269 LYS A O 1
ATOM 2188 N N . ASN A 1 270 ? 31.695 -32.764 21.345 1.00 52.69 270 ASN A N 1
ATOM 2189 C CA . ASN A 1 270 ? 32.534 -33.949 21.477 1.00 52.69 270 ASN A CA 1
ATOM 2190 C C . ASN A 1 270 ? 33.896 -33.645 22.099 1.00 52.69 270 ASN A C 1
ATOM 2192 O O . ASN A 1 270 ? 34.797 -33.075 21.494 1.00 52.69 270 ASN A O 1
ATOM 2196 N N . SER A 1 271 ? 33.993 -34.116 23.337 1.00 61.00 271 SER A N 1
ATOM 2197 C CA . SER A 1 271 ? 35.204 -34.440 24.074 1.00 61.00 271 SER A CA 1
ATOM 2198 C C . SER A 1 271 ? 36.114 -35.386 23.277 1.00 61.00 271 SER A C 1
ATOM 2200 O O . SER A 1 271 ? 35.655 -36.409 22.764 1.00 61.00 271 SER A O 1
ATOM 2202 N N . LYS A 1 272 ? 37.398 -35.023 23.195 1.00 63.00 272 LYS A N 1
ATOM 2203 C CA . LYS A 1 272 ? 38.618 -35.829 22.960 1.00 63.00 272 LYS A CA 1
ATOM 2204 C C . LYS A 1 272 ? 39.756 -34.792 22.930 1.00 63.00 272 LYS A C 1
ATOM 2206 O O . LYS A 1 272 ? 39.648 -33.832 22.184 1.00 63.00 272 LYS A O 1
ATOM 2211 N N . ARG A 1 273 ? 40.843 -34.877 23.685 1.00 53.41 273 ARG A N 1
ATOM 2212 C CA . ARG A 1 273 ? 41.558 -36.009 24.266 1.00 53.41 273 ARG A CA 1
ATOM 2213 C C . ARG A 1 273 ? 42.504 -35.466 25.335 1.00 53.41 273 ARG A C 1
ATOM 2215 O O . ARG A 1 273 ? 42.926 -34.302 25.167 1.00 53.41 273 ARG A O 1
#

Radius of gyration: 59.7 Å; Cα contacts (8 Å, |Δi|>4): 25; chains: 1; bounding box: 126×48×165 Å